Protein 1GCQ (pdb70)

Structure (mmCIF, N/CA/C/O backbone):
data_1GCQ
#
_entry.id   1GCQ
#
_cell.length_a   48.050
_cell.length_b   126.820
_cell.length_c   83.370
_cell.angle_alpha   90.00
_cell.angle_beta   90.00
_cell.angle_gamma   90.00
#
_symmetry.space_group_name_H-M   'C 2 2 21'
#
loop_
_entity.id
_entity.type
_entity.pdbx_description
1 polymer 'GROWTH FACTOR RECEPTOR-BOUND PROTEIN 2'
2 polymer 'VAV PROTO-ONCOGENE'
3 non-polymer (4R)-2-METHYLPENTANE-2,4-DIOL
4 water water
#
loop_
_atom_site.group_PDB
_atom_site.id
_atom_site.type_symbol
_atom_site.label_atom_id
_atom_site.label_alt_id
_atom_site.label_comp_id
_atom_site.label_asym_id
_atom_site.label_entity_id
_atom_site.label_seq_id
_atom_site.pdbx_PDB_ins_code
_atom_site.Cartn_x
_atom_site.Cartn_y
_atom_site.Cartn_z
_atom_site.occupancy
_atom_site.B_iso_or_equiv
_atom_site.auth_seq_id
_atom_site.auth_comp_id
_atom_site.auth_asym_id
_atom_site.auth_atom_id
_atom_site.pdbx_PDB_model_num
ATOM 1 N N . SER A 1 2 ? 15.869 52.724 61.693 1.00 51.00 158 SER A N 1
ATOM 2 C CA . SER A 1 2 ? 14.401 52.731 61.439 1.00 50.84 158 SER A CA 1
ATOM 3 C C . SER A 1 2 ? 14.076 53.071 59.976 1.00 48.69 158 SER A C 1
ATOM 4 O O . SER A 1 2 ? 13.227 53.931 59.695 1.00 50.11 158 SER A O 1
ATOM 7 N N . THR A 1 3 ? 14.771 52.400 59.057 1.00 43.08 159 THR A N 1
ATOM 8 C CA . THR A 1 3 ? 14.577 52.603 57.627 1.00 36.36 159 THR A CA 1
ATOM 9 C C . THR A 1 3 ? 13.650 51.525 57.082 1.00 29.66 159 THR A C 1
ATOM 10 O O . THR A 1 3 ? 13.646 50.394 57.564 1.00 26.02 159 THR A O 1
ATOM 14 N N . TYR A 1 4 ? 12.857 51.902 56.090 1.00 24.61 160 TYR A N 1
ATOM 15 C CA . TYR A 1 4 ? 11.919 51.000 55.452 1.00 21.29 160 TYR A CA 1
ATOM 16 C C . TYR A 1 4 ? 12.199 50.915 53.967 1.00 16.77 160 TYR A C 1
ATOM 17 O O . TYR A 1 4 ? 12.696 51.866 53.366 1.00 14.81 160 TYR A O 1
ATOM 26 N N . VAL A 1 5 ? 11.959 49.740 53.410 1.00 14.52 161 VAL A N 1
ATOM 27 C CA . VAL A 1 5 ? 12.098 49.528 51.976 1.00 12.86 161 VAL A CA 1
ATOM 28 C C . VAL A 1 5 ? 10.801 48.848 51.548 1.00 12.39 161 VAL A C 1
ATOM 29 O O . VAL A 1 5 ? 10.059 48.336 52.394 1.00 11.16 161 VAL A O 1
ATOM 33 N N . GLN A 1 6 ? 10.485 48.913 50.258 1.00 10.25 162 GLN A N 1
ATOM 34 C CA . GLN A 1 6 ? 9.286 48.277 49.744 1.00 10.13 162 GLN A CA 1
ATOM 35 C C . GLN A 1 6 ? 9.672 47.259 48.690 1.00 10.53 162 GLN A C 1
ATOM 36 O O . GLN A 1 6 ? 10.533 47.538 47.845 1.00 11.86 162 GLN A O 1
ATOM 42 N N . ALA A 1 7 ? 9.056 46.083 48.753 1.00 9.27 163 ALA A N 1
ATOM 43 C CA . ALA A 1 7 ? 9.340 44.997 47.812 1.00 9.42 163 ALA A CA 1
ATOM 44 C C . ALA A 1 7 ? 8.840 45.285 46.399 1.00 10.89 163 ALA A C 1
ATOM 45 O O . ALA A 1 7 ? 7.682 45.677 46.190 1.00 10.05 163 ALA A O 1
ATOM 47 N N . LEU A 1 8 ? 9.755 45.147 45.445 1.00 11.23 164 LEU A N 1
ATOM 48 C CA . LEU A 1 8 ? 9.456 45.330 44.035 1.00 10.81 164 LEU A CA 1
ATOM 49 C C . LEU A 1 8 ? 8.896 44.026 43.453 1.00 10.19 164 LEU A C 1
ATOM 50 O O . LEU A 1 8 ? 8.130 44.048 42.485 1.00 10.47 164 LEU A O 1
ATOM 55 N N . PHE A 1 9 ? 9.295 42.887 44.021 1.00 8.93 165 PHE A N 1
ATOM 56 C CA . PHE A 1 9 ? 8.886 41.576 43.524 1.00 9.40 165 PHE A CA 1
ATOM 57 C C . PHE A 1 9 ? 8.617 40.635 44.680 1.00 9.98 165 PHE A C 1
ATOM 58 O O . PHE A 1 9 ? 9.028 40.903 45.805 1.00 11.90 165 PHE A O 1
ATOM 66 N N . ASP A 1 10 ? 7.972 39.512 44.389 1.00 10.02 166 ASP A N 1
ATOM 67 C CA . ASP A 1 10 ? 7.712 38.495 45.397 1.00 10.52 166 ASP A CA 1
ATOM 68 C C . ASP A 1 10 ? 9.048 37.799 45.636 1.00 12.00 166 ASP A C 1
ATOM 69 O O . ASP A 1 10 ? 9.921 37.796 44.765 1.00 10.56 166 ASP A O 1
ATOM 74 N N . PHE A 1 11 ? 9.190 37.177 46.795 1.00 11.09 167 PHE A N 1
ATOM 75 C CA . PHE A 1 11 ? 10.392 36.421 47.119 1.00 11.23 167 PHE A CA 1
ATOM 76 C C . PHE A 1 11 ? 10.002 35.319 48.085 1.00 11.50 167 PHE A C 1
ATOM 77 O O . PHE A 1 11 ? 9.344 35.574 49.088 1.00 12.44 167 PHE A O 1
ATOM 85 N N . ASP A 1 12 ? 10.328 34.085 47.735 1.00 12.98 168 ASP A N 1
ATOM 86 C CA . ASP A 1 12 ? 10.061 32.940 48.598 1.00 15.64 168 ASP A CA 1
ATOM 87 C C . ASP A 1 12 ? 11.418 32.494 49.143 1.00 17.45 168 ASP A C 1
ATOM 88 O O . ASP A 1 12 ? 12.367 32.278 48.383 1.00 16.12 168 ASP A O 1
ATOM 93 N N . PRO A 1 13 ? 11.543 32.390 50.472 1.00 19.63 169 PRO A N 1
ATOM 94 C CA . PRO A 1 13 ? 12.818 31.968 51.061 1.00 19.47 169 PRO A CA 1
ATOM 95 C C . PRO A 1 13 ? 13.220 30.601 50.511 1.00 21.96 169 PRO A C 1
ATOM 96 O O . PRO A 1 13 ? 12.391 29.696 50.401 1.00 21.92 169 PRO A O 1
ATOM 100 N N . GLN A 1 14 ? 14.475 30.484 50.099 1.00 24.63 170 GLN A N 1
ATOM 101 C CA . GLN A 1 14 ? 15.008 29.238 49.557 1.00 27.57 170 GLN A CA 1
ATOM 102 C C . GLN A 1 14 ? 15.820 28.473 50.600 1.00 27.55 170 GLN A C 1
ATOM 103 O O . GLN A 1 14 ? 15.924 27.247 50.522 1.00 30.61 170 GLN A O 1
ATOM 109 N N . GLU A 1 15 ? 16.444 29.208 51.524 1.00 26.74 171 GLU A N 1
ATOM 110 C CA . GLU A 1 15 ? 17.272 28.639 52.596 1.00 25.48 171 GLU A CA 1
ATOM 111 C C . GLU A 1 15 ? 16.807 29.178 53.939 1.00 25.60 171 GLU A C 1
ATOM 112 O O . GLU A 1 15 ? 16.311 30.299 54.012 1.00 25.63 171 GLU A O 1
ATOM 118 N N . ASP A 1 16 ? 16.999 28.411 55.008 1.00 26.55 172 ASP A N 1
ATOM 119 C CA . ASP A 1 16 ? 16.568 28.852 56.335 1.00 27.80 172 ASP A CA 1
ATOM 120 C C . ASP A 1 16 ? 17.280 30.139 56.742 1.00 24.59 172 ASP A C 1
ATOM 121 O O . ASP A 1 16 ? 18.463 30.330 56.448 1.00 26.23 172 ASP A O 1
ATOM 126 N N . GLY A 1 17 ? 16.551 31.035 57.394 1.00 20.79 173 GLY A N 1
ATOM 127 C CA . GLY A 1 17 ? 17.136 32.299 57.799 1.00 16.52 173 GLY A CA 1
ATOM 128 C C . GLY A 1 17 ? 16.769 33.397 56.812 1.00 14.77 173 GLY A C 1
ATOM 129 O O . GLY A 1 17 ? 16.986 34.576 57.064 1.00 14.26 173 GLY A O 1
ATOM 130 N N . GLU A 1 18 ? 16.259 33.013 55.650 1.00 13.84 174 GLU A N 1
ATOM 131 C CA . GLU A 1 18 ? 15.855 34.008 54.662 1.00 13.59 174 GLU A CA 1
ATOM 132 C C . GLU A 1 18 ? 14.439 34.492 54.989 1.00 12.24 174 GLU A C 1
ATOM 133 O O . GLU A 1 18 ? 13.642 33.762 55.580 1.00 13.67 174 GLU A O 1
ATOM 139 N N . LEU A 1 19 ? 14.153 35.736 54.633 1.00 12.08 175 LEU A N 1
ATOM 140 C CA . LEU A 1 19 ? 12.860 36.357 54.869 1.00 11.65 175 LEU A CA 1
ATOM 141 C C . LEU A 1 19 ? 12.111 36.533 53.546 1.00 11.76 175 LEU A C 1
ATOM 142 O O . LEU A 1 19 ? 12.619 37.182 52.631 1.00 11.63 175 LEU A O 1
ATOM 147 N N . GLY A 1 20 ? 10.893 36.005 53.483 1.00 11.45 176 GLY A N 1
ATOM 148 C CA . GLY A 1 20 ? 10.091 36.132 52.280 1.00 11.47 176 GLY A CA 1
ATOM 149 C C . GLY A 1 20 ? 9.195 37.353 52.318 1.00 10.46 176 GLY A C 1
ATOM 150 O O . GLY A 1 20 ? 9.049 38.008 53.355 1.00 10.62 176 GLY A O 1
ATOM 151 N N . PHE A 1 21 ? 8.592 37.670 51.178 1.00 9.31 177 PHE A N 1
ATOM 152 C CA . PHE A 1 21 ? 7.695 38.807 51.076 1.00 8.03 177 PHE A CA 1
ATOM 153 C C . PHE A 1 21 ? 7.008 38.811 49.716 1.00 9.74 177 PHE A C 1
ATOM 154 O O . PHE A 1 21 ? 7.364 38.027 48.834 1.00 10.04 177 PHE A O 1
ATOM 162 N N . ARG A 1 22 ? 5.958 39.616 49.612 1.00 9.98 178 ARG A N 1
ATOM 163 C CA . ARG A 1 22 ? 5.193 39.787 48.379 1.00 9.99 178 ARG A CA 1
ATOM 164 C C . ARG A 1 22 ? 5.508 41.165 47.844 1.00 10.13 178 ARG A C 1
ATOM 165 O O . ARG A 1 22 ? 5.841 42.080 48.606 1.00 9.63 178 ARG A O 1
ATOM 173 N N . ARG A 1 23 ? 5.396 41.328 46.528 1.00 10.95 179 ARG A N 1
ATOM 174 C CA . ARG A 1 23 ? 5.610 42.619 45.898 1.00 10.30 179 ARG A CA 1
ATOM 175 C C . ARG A 1 23 ? 4.684 43.606 46.621 1.00 11.04 179 ARG A C 1
ATOM 176 O O . ARG A 1 23 ? 3.521 43.279 46.904 1.00 11.93 179 ARG A O 1
ATOM 184 N N . GLY A 1 24 ? 5.206 44.776 46.978 1.00 9.01 180 GLY A N 1
ATOM 185 C CA . GLY A 1 24 ? 4.406 45.774 47.675 1.00 10.59 180 GLY A CA 1
ATOM 186 C C . GLY A 1 24 ? 4.603 45.812 49.190 1.00 8.84 180 GLY A C 1
ATOM 187 O O . GLY A 1 24 ? 4.329 46.833 49.816 1.00 10.47 180 GLY A O 1
ATOM 188 N N . ASP A 1 25 ? 5.051 44.706 49.781 1.00 9.46 181 ASP A N 1
ATOM 189 C CA . ASP A 1 25 ? 5.286 44.654 51.235 1.00 9.99 181 ASP A CA 1
ATOM 190 C C . ASP A 1 25 ? 6.332 45.664 51.693 1.00 10.53 181 ASP A C 1
ATOM 191 O O . ASP A 1 25 ? 7.317 45.930 51.000 1.00 10.04 181 ASP A O 1
ATOM 196 N N . PHE A 1 26 ? 6.102 46.236 52.864 1.00 9.40 182 PHE A N 1
ATOM 197 C CA . PHE A 1 26 ? 7.056 47.150 53.463 1.00 11.28 182 PHE A CA 1
ATOM 198 C C . PHE A 1 26 ? 7.912 46.288 54.405 1.00 10.60 182 PHE A C 1
ATOM 199 O O . PHE A 1 26 ? 7.400 45.407 55.108 1.00 9.94 182 PHE A O 1
ATOM 207 N N . ILE A 1 27 ? 9.219 46.509 54.359 1.00 12.19 183 ILE A N 1
ATOM 208 C CA . ILE A 1 27 ? 10.176 45.766 55.168 1.00 11.53 183 ILE A CA 1
ATOM 209 C C . ILE A 1 27 ? 10.984 46.754 55.999 1.00 11.08 183 ILE A C 1
ATOM 210 O O . ILE A 1 27 ? 11.381 47.815 55.505 1.00 11.00 183 ILE A O 1
ATOM 215 N N . HIS A 1 28 ? 11.149 46.441 57.284 1.00 11.19 184 HIS A N 1
ATOM 216 C CA . HIS A 1 28 ? 11.950 47.273 58.162 1.00 12.58 184 HIS A CA 1
ATOM 217 C C . HIS A 1 28 ? 13.390 46.774 58.016 1.00 10.70 184 HIS A C 1
ATOM 218 O O . HIS A 1 28 ? 13.651 45.583 58.168 1.00 12.58 184 HIS A O 1
ATOM 225 N N . VAL A 1 29 ? 14.310 47.665 57.676 1.00 11.41 185 VAL A N 1
ATOM 226 C CA . VAL A 1 29 ? 15.713 47.271 57.539 1.00 12.13 185 VAL A CA 1
ATOM 227 C C . VAL A 1 29 ? 16.360 47.229 58.922 1.00 12.12 185 VAL A C 1
ATOM 228 O O . VAL A 1 29 ? 16.329 48.216 59.665 1.00 13.97 185 VAL A O 1
ATOM 232 N N . MET A 1 30 ? 16.974 46.098 59.233 1.00 12.34 186 MET A N 1
ATOM 233 C CA . MET A 1 30 ? 17.627 45.897 60.515 1.00 11.51 186 MET A CA 1
ATOM 234 C C . MET A 1 30 ? 19.145 45.908 60.398 1.00 14.41 186 MET A C 1
ATOM 235 O O . MET A 1 30 ? 19.827 46.435 61.271 1.00 15.23 186 MET A O 1
ATOM 240 N N . ASP A 1 31 ? 19.681 45.332 59.329 1.00 14.78 187 ASP A N 1
ATOM 241 C CA . ASP A 1 31 ? 21.137 45.267 59.155 1.00 17.38 187 ASP A CA 1
ATOM 242 C C . ASP A 1 31 ? 21.458 45.277 57.667 1.00 17.19 187 ASP A C 1
ATOM 243 O O . ASP A 1 31 ? 21.111 44.343 56.946 1.00 18.30 187 ASP A O 1
ATOM 248 N N . ASN A 1 32 ? 22.134 46.323 57.223 1.00 16.67 188 ASN A N 1
ATOM 249 C CA . ASN A 1 32 ? 22.488 46.454 55.816 1.00 20.94 188 ASN A CA 1
ATOM 250 C C . ASN A 1 32 ? 23.996 46.326 55.575 1.00 21.49 188 ASN A C 1
ATOM 251 O O . ASN A 1 32 ? 24.538 46.894 54.618 1.00 23.85 188 ASN A O 1
ATOM 256 N N . SER A 1 33 ? 24.654 45.514 56.394 1.00 20.83 189 SER A N 1
ATOM 257 C CA . SER A 1 33 ? 26.099 45.341 56.289 1.00 22.66 189 SER A CA 1
ATOM 258 C C . SER A 1 33 ? 26.601 44.577 55.047 1.00 21.83 189 SER A C 1
ATOM 259 O O . SER A 1 33 ? 27.600 44.994 54.447 1.00 22.47 189 SER A O 1
ATOM 262 N N . ASP A 1 34 ? 25.939 43.471 54.677 1.00 19.81 190 ASP A N 1
ATOM 263 C CA . ASP A 1 34 ? 26.329 42.677 53.500 1.00 16.41 190 ASP A CA 1
ATOM 264 C C . ASP A 1 34 ? 25.875 43.440 52.256 1.00 15.76 190 ASP A C 1
ATOM 265 O O . ASP A 1 34 ? 24.840 44.110 52.271 1.00 15.21 190 ASP A O 1
ATOM 270 N N . PRO A 1 35 ? 26.658 43.371 51.162 1.00 12.74 191 PRO A N 1
ATOM 271 C CA . PRO A 1 35 ? 26.296 44.080 49.933 1.00 11.93 191 PRO A CA 1
ATOM 272 C C . PRO A 1 35 ? 24.987 43.625 49.271 1.00 10.83 191 PRO A C 1
ATOM 273 O O . PRO A 1 35 ? 24.290 44.427 48.663 1.00 12.67 191 PRO A O 1
ATOM 277 N N . ASN A 1 36 ? 24.675 42.339 49.372 1.00 11.36 192 ASN A N 1
ATOM 278 C CA . ASN A 1 36 ? 23.505 41.780 48.682 1.00 14.09 192 ASN A CA 1
ATOM 279 C C . ASN A 1 36 ? 22.324 41.281 49.500 1.00 13.74 192 ASN A C 1
ATOM 280 O O . ASN A 1 36 ? 21.200 41.220 48.982 1.00 13.94 192 ASN A O 1
ATOM 285 N N . TRP A 1 37 ? 22.580 40.864 50.737 1.00 11.18 193 TRP A N 1
ATOM 286 C CA . TRP A 1 37 ? 21.532 40.345 51.606 1.00 11.03 193 TRP A CA 1
ATOM 287 C C . TRP A 1 37 ? 21.485 41.187 52.868 1.00 12.29 193 TRP A C 1
ATOM 288 O O . TRP A 1 37 ? 22.510 41.394 53.517 1.00 12.95 193 TRP A O 1
ATOM 299 N N . TRP A 1 38 ? 20.317 41.737 53.170 1.00 9.56 194 TRP A N 1
ATOM 300 C CA . TRP A 1 38 ? 20.175 42.572 54.350 1.00 9.15 194 TRP A CA 1
ATOM 301 C C . TRP A 1 38 ? 19.252 41.888 55.333 1.00 10.79 194 TRP A C 1
ATOM 302 O O . TRP A 1 38 ? 18.465 41.024 54.951 1.00 9.53 194 TRP A O 1
ATOM 313 N N . LYS A 1 39 ? 19.408 42.185 56.618 1.00 11.00 195 LYS A N 1
ATOM 314 C CA . LYS A 1 39 ? 18.500 41.588 57.583 1.00 9.69 195 LYS A CA 1
ATOM 315 C C . LYS A 1 39 ? 17.356 42.571 57.695 1.00 7.42 195 LYS A C 1
ATOM 316 O O . LYS A 1 39 ? 17.576 43.788 57.772 1.00 8.88 195 LYS A O 1
ATOM 322 N N . GLY A 1 40 ? 16.135 42.058 57.666 1.00 8.98 196 GLY A N 1
ATOM 323 C CA . GLY A 1 40 ? 14.982 42.928 57.773 1.00 8.97 196 GLY A CA 1
ATOM 324 C C . GLY A 1 40 ? 13.860 42.235 58.510 1.00 8.57 196 GLY A C 1
ATOM 325 O O . GLY A 1 40 ? 13.976 41.065 58.888 1.00 8.58 196 GLY A O 1
ATOM 326 N N . ALA A 1 41 ? 12.765 42.951 58.691 1.00 8.59 197 ALA A N 1
ATOM 327 C CA . ALA A 1 41 ? 11.615 42.392 59.377 1.00 9.75 197 ALA A CA 1
ATOM 328 C C . ALA A 1 41 ? 10.367 42.665 58.550 1.00 9.38 197 ALA A C 1
ATOM 329 O O . ALA A 1 41 ? 10.202 43.754 57.997 1.00 10.25 197 ALA A O 1
ATOM 331 N N . CYS A 1 42 ? 9.501 41.671 58.470 1.00 9.86 198 CYS A N 1
ATOM 332 C CA . CYS A 1 42 ? 8.254 41.811 57.741 1.00 10.25 198 CYS A CA 1
ATOM 333 C C . CYS A 1 42 ? 7.357 40.708 58.249 1.00 7.93 198 CYS A C 1
ATOM 334 O O . CYS A 1 42 ? 7.834 39.629 58.594 1.00 9.37 198 CYS A O 1
ATOM 337 N N . HIS A 1 43 ? 6.055 40.985 58.307 1.00 10.00 199 HIS A N 1
ATOM 338 C CA . HIS A 1 43 ? 5.066 40.019 58.759 1.00 9.12 199 HIS A CA 1
ATOM 339 C C . HIS A 1 43 ? 5.505 39.192 59.980 1.00 8.31 199 HIS A C 1
ATOM 340 O O . HIS A 1 43 ? 5.565 37.960 59.936 1.00 9.32 199 HIS A O 1
ATOM 347 N N . GLY A 1 44 ? 5.891 39.908 61.036 1.00 10.79 200 GLY A N 1
ATOM 348 C CA . GLY A 1 44 ? 6.284 39.288 62.294 1.00 10.20 200 GLY A CA 1
ATOM 349 C C . GLY A 1 44 ? 7.480 38.369 62.328 1.00 11.59 200 GLY A C 1
ATOM 350 O O . GLY A 1 44 ? 7.611 37.584 63.269 1.00 10.04 200 GLY A O 1
ATOM 351 N N . GLN A 1 45 ? 8.380 38.494 61.355 1.00 10.00 201 GLN A N 1
ATOM 352 C CA . GLN A 1 45 ? 9.554 37.641 61.294 1.00 10.33 201 GLN A CA 1
ATOM 353 C C . GLN A 1 45 ? 10.739 38.428 60.795 1.00 10.27 201 GLN A C 1
ATOM 354 O O . GLN A 1 45 ? 10.559 39.434 60.111 1.00 10.25 201 GLN A O 1
ATOM 360 N N . THR A 1 46 ? 11.941 37.998 61.183 1.00 10.51 202 THR A N 1
ATOM 361 C CA . THR A 1 46 ? 13.179 38.631 60.723 1.00 9.42 202 THR A CA 1
ATOM 362 C C . THR A 1 46 ? 13.978 37.600 59.919 1.00 7.91 202 THR A C 1
ATOM 363 O O . THR A 1 46 ? 13.841 36.386 60.113 1.00 9.55 202 THR A O 1
ATOM 367 N N . GLY A 1 47 ? 14.831 38.082 59.023 1.00 9.48 203 GLY A N 1
ATOM 368 C CA . GLY A 1 47 ? 15.618 37.170 58.223 1.00 7.63 203 GLY A CA 1
ATOM 369 C C . GLY A 1 47 ? 16.332 37.934 57.138 1.00 8.06 203 GLY A C 1
ATOM 370 O O . GLY A 1 47 ? 16.169 39.147 57.014 1.00 9.50 203 GLY A O 1
ATOM 371 N N . MET A 1 48 ? 17.118 37.221 56.350 1.00 9.99 204 MET A N 1
ATOM 372 C CA . MET A 1 48 ? 17.889 37.843 55.292 1.00 9.59 204 MET A CA 1
ATOM 373 C C . MET A 1 48 ? 17.074 37.949 54.009 1.00 7.73 204 MET A C 1
ATOM 374 O O . MET A 1 48 ? 16.463 36.976 53.583 1.00 9.62 204 MET A O 1
ATOM 379 N N . PHE A 1 49 ? 17.056 39.140 53.426 1.00 10.34 205 PHE A N 1
ATOM 380 C CA . PHE A 1 49 ? 16.330 39.378 52.184 1.00 11.35 205 PHE A CA 1
ATOM 381 C C . PHE A 1 49 ? 17.259 39.970 51.105 1.00 11.96 205 PHE A C 1
ATOM 382 O O . PHE A 1 49 ? 18.247 40.657 51.405 1.00 11.71 205 PHE A O 1
ATOM 390 N N . PRO A 1 50 ? 16.954 39.697 49.828 1.00 10.50 206 PRO A N 1
ATOM 391 C CA . PRO A 1 50 ? 17.786 40.224 48.730 1.00 9.57 206 PRO A CA 1
ATOM 392 C C . PRO A 1 50 ? 17.582 41.723 48.528 1.00 7.32 206 PRO A C 1
ATOM 393 O O . PRO A 1 50 ? 16.465 42.178 48.256 1.00 7.51 206 PRO A O 1
ATOM 397 N N . ARG A 1 51 ? 18.646 42.510 48.699 1.00 6.94 207 ARG A N 1
ATOM 398 C CA . ARG A 1 51 ? 18.551 43.956 48.527 1.00 7.73 207 ARG A CA 1
ATOM 399 C C . ARG A 1 51 ? 18.081 44.360 47.107 1.00 8.28 207 ARG A C 1
ATOM 400 O O . ARG A 1 51 ? 17.389 45.368 46.932 1.00 9.22 207 ARG A O 1
ATOM 408 N N . ASN A 1 52 ? 18.425 43.565 46.100 1.00 9.75 208 ASN A N 1
ATOM 409 C CA . ASN A 1 52 ? 18.014 43.907 44.739 1.00 10.50 208 ASN A CA 1
ATOM 410 C C . ASN A 1 52 ? 16.519 43.681 44.448 1.00 10.55 208 ASN A C 1
ATOM 411 O O . ASN A 1 52 ? 16.059 43.868 43.329 1.00 10.37 208 ASN A O 1
ATOM 416 N N . TYR A 1 53 ? 15.769 43.271 45.467 1.00 10.44 209 TYR A N 1
ATOM 417 C CA . TYR A 1 53 ? 14.330 43.052 45.330 1.00 8.38 209 TYR A CA 1
ATOM 418 C C . TYR A 1 53 ? 13.520 44.185 45.950 1.00 10.11 209 TYR A C 1
ATOM 419 O O . TYR A 1 53 ? 12.285 44.158 45.915 1.00 11.31 209 TYR A O 1
ATOM 428 N N . VAL A 1 54 ? 14.199 45.204 46.469 1.00 9.80 210 VAL A N 1
ATOM 429 C CA . VAL A 1 54 ? 13.509 46.294 47.149 1.00 10.07 210 VAL A CA 1
ATOM 430 C C . VAL A 1 54 ? 13.947 47.686 46.730 1.00 11.39 210 VAL A C 1
ATOM 431 O O . VAL A 1 54 ? 14.927 47.861 46.008 1.00 11.96 210 VAL A O 1
ATOM 435 N N . THR A 1 55 ? 13.173 48.680 47.144 1.00 12.38 211 THR A N 1
ATOM 436 C CA . THR A 1 55 ? 13.495 50.063 46.875 1.00 15.28 211 THR A CA 1
ATOM 437 C C . THR A 1 55 ? 13.230 50.861 48.155 1.00 16.51 211 THR A C 1
ATOM 438 O O . THR A 1 55 ? 12.293 50.554 48.892 1.00 14.53 211 THR A O 1
ATOM 442 N N . PRO A 1 56 ? 14.111 51.821 48.487 1.00 19.41 212 PRO A N 1
ATOM 443 C CA . PRO A 1 56 ? 13.945 52.645 49.692 1.00 20.51 212 PRO A CA 1
ATOM 444 C C . PRO A 1 56 ? 12.646 53.444 49.677 1.00 23.80 212 PRO A C 1
ATOM 445 O O . PRO A 1 56 ? 12.198 53.924 48.632 1.00 23.60 212 PRO A O 1
ATOM 449 N N . VAL A 1 57 ? 12.033 53.545 50.847 1.00 26.95 213 VAL A N 1
ATOM 450 C CA . VAL A 1 57 ? 10.801 54.290 51.029 1.00 30.89 213 VAL A CA 1
ATOM 451 C C . VAL A 1 57 ? 11.213 55.536 51.816 1.00 34.15 213 VAL A C 1
ATOM 452 O O . VAL A 1 57 ? 11.118 56.651 51.259 1.00 39.34 213 VAL A O 1
ATOM 456 N N . THR B 1 3 ? 19.072 4.457 42.625 1.00 36.42 159 THR B N 1
ATOM 457 C CA . THR B 1 3 ? 18.993 5.712 41.815 1.00 36.11 159 THR B CA 1
ATOM 458 C C . THR B 1 3 ? 17.630 6.359 42.014 1.00 32.52 159 THR B C 1
ATOM 459 O O . THR B 1 3 ? 16.589 5.735 41.770 1.00 31.46 159 THR B O 1
ATOM 463 N N . TYR B 1 4 ? 17.648 7.595 42.480 1.00 28.10 160 TYR B N 1
ATOM 464 C CA . TYR B 1 4 ? 16.428 8.331 42.708 1.00 25.55 160 TYR B CA 1
ATOM 465 C C . TYR B 1 4 ? 16.474 9.636 41.937 1.00 21.98 160 TYR B C 1
ATOM 466 O O . TYR B 1 4 ? 17.538 10.230 41.760 1.00 19.68 160 TYR B O 1
ATOM 475 N N . VAL B 1 5 ? 15.322 10.045 41.433 1.00 17.97 161 VAL B N 1
ATOM 476 C CA . VAL B 1 5 ? 15.206 11.297 40.727 1.00 15.45 161 VAL B CA 1
ATOM 477 C C . VAL B 1 5 ? 14.105 12.048 41.452 1.00 13.86 161 VAL B C 1
ATOM 478 O O . VAL B 1 5 ? 13.311 11.439 42.176 1.00 14.77 161 VAL B O 1
ATOM 482 N N . GLN B 1 6 ? 14.131 13.365 41.363 1.00 12.31 162 GLN B N 1
ATOM 483 C CA . GLN B 1 6 ? 13.114 14.167 41.998 1.00 12.53 162 GLN B CA 1
ATOM 484 C C . GLN B 1 6 ? 12.245 14.803 40.918 1.00 12.29 162 GLN B C 1
ATOM 485 O O . GLN B 1 6 ? 12.756 15.345 39.935 1.00 12.18 162 GLN B O 1
ATOM 491 N N . ALA B 1 7 ? 10.935 14.703 41.080 1.00 11.24 163 ALA B N 1
ATOM 492 C CA . ALA B 1 7 ? 10.010 15.313 40.130 1.00 11.39 163 ALA B CA 1
ATOM 493 C C . ALA B 1 7 ? 10.069 16.835 40.240 1.00 11.20 163 ALA B C 1
ATOM 494 O O . ALA B 1 7 ? 9.974 17.399 41.344 1.00 11.95 163 ALA B O 1
ATOM 496 N N . LEU B 1 8 ? 10.302 17.504 39.112 1.00 8.97 164 LEU B N 1
ATOM 497 C CA . LEU B 1 8 ? 10.350 18.962 39.071 1.00 9.02 164 LEU B CA 1
ATOM 498 C C . LEU B 1 8 ? 8.967 19.535 38.752 1.00 7.94 164 LEU B C 1
ATOM 499 O O . LEU B 1 8 ? 8.728 20.731 38.899 1.00 9.73 164 LEU B O 1
ATOM 504 N N . PHE B 1 9 ? 8.064 18.661 38.315 1.00 9.74 165 PHE B N 1
ATOM 505 C CA . PHE B 1 9 ? 6.700 19.039 37.955 1.00 10.71 165 PHE B CA 1
ATOM 506 C C . PHE B 1 9 ? 5.750 17.901 38.281 1.00 10.85 165 PHE B C 1
ATOM 507 O O . PHE B 1 9 ? 6.177 16.752 38.424 1.00 11.79 165 PHE B O 1
ATOM 515 N N . ASP B 1 10 ? 4.461 18.226 38.412 1.00 11.22 166 ASP B N 1
ATOM 516 C CA . ASP B 1 10 ? 3.413 17.227 38.639 1.00 12.56 166 ASP B CA 1
ATOM 517 C C . ASP B 1 10 ? 3.269 16.483 37.333 1.00 12.89 166 ASP B C 1
ATOM 518 O O . ASP B 1 10 ? 3.518 17.050 36.277 1.00 14.62 166 ASP B O 1
ATOM 523 N N . PHE B 1 11 ? 2.859 15.227 37.390 1.00 13.61 167 PHE B N 1
ATOM 524 C CA . PHE B 1 11 ? 2.609 14.450 36.185 1.00 13.98 167 PHE B CA 1
ATOM 525 C C . PHE B 1 11 ? 1.374 13.636 36.538 1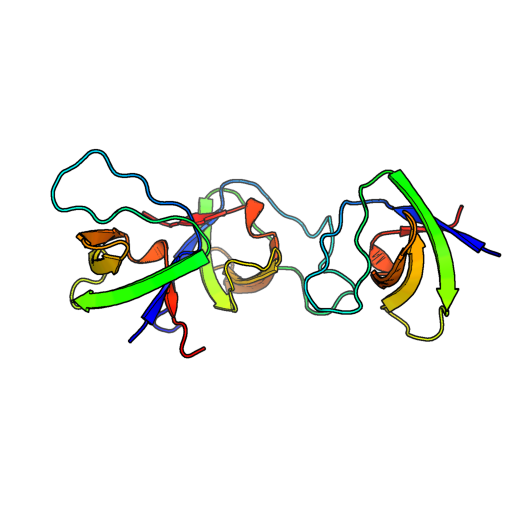.00 16.87 167 PHE B C 1
ATOM 526 O O . PHE B 1 11 ? 1.414 12.781 37.413 1.00 15.27 167 PHE B O 1
ATOM 534 N N . ASP B 1 12 ? 0.258 13.963 35.898 1.00 19.33 168 ASP B N 1
ATOM 535 C CA . ASP B 1 12 ? -1.008 13.297 36.168 1.00 23.08 168 ASP B CA 1
ATOM 536 C C . ASP B 1 12 ? -1.553 12.696 34.883 1.00 24.65 168 ASP B C 1
ATOM 537 O O . ASP B 1 12 ? -2.463 13.249 34.277 1.00 24.89 168 ASP B O 1
ATOM 542 N N . PRO B 1 13 ? -1.037 11.522 34.482 1.00 26.57 169 PRO B N 1
ATOM 543 C CA . PRO B 1 13 ? -1.467 10.836 33.260 1.00 29.94 169 PRO B CA 1
ATOM 544 C C . PRO B 1 13 ? -2.910 10.331 33.301 1.00 32.61 169 PRO B C 1
ATOM 545 O O . PRO B 1 13 ? -3.526 10.208 34.371 1.00 33.25 169 PRO B O 1
ATOM 549 N N . GLN B 1 14 ? -3.422 10.006 32.119 1.00 36.00 170 GLN B N 1
ATOM 550 C CA . GLN B 1 14 ? -4.756 9.424 31.968 1.00 40.33 170 GLN B CA 1
ATOM 551 C C . GLN B 1 14 ? -4.464 7.966 31.640 1.00 41.86 170 GLN B C 1
ATOM 552 O O . GLN B 1 14 ? -5.084 7.044 32.187 1.00 42.32 170 GLN B O 1
ATOM 558 N N . GLU B 1 15 ? -3.491 7.784 30.746 1.00 43.10 171 GLU B N 1
ATOM 559 C CA . GLU B 1 15 ? -3.080 6.465 30.280 1.00 43.74 171 GLU B CA 1
ATOM 560 C C . GLU B 1 15 ? -2.512 5.491 31.265 1.00 43.17 171 GLU B C 1
ATOM 561 O O . GLU B 1 15 ? -1.719 5.829 32.152 1.00 43.31 171 GLU B O 1
ATOM 567 N N . ASP B 1 16 ? -2.954 4.255 31.100 1.00 42.94 172 ASP B N 1
ATOM 568 C CA . ASP B 1 16 ? -2.510 3.155 31.934 1.00 42.40 172 ASP B CA 1
ATOM 569 C C . ASP B 1 16 ? -1.069 2.864 31.524 1.00 39.18 172 ASP B C 1
ATOM 570 O O . ASP B 1 16 ? -0.696 3.045 30.350 1.00 39.28 172 ASP B O 1
ATOM 575 N N . GLY B 1 17 ? -0.263 2.424 32.487 1.00 35.13 173 GLY B N 1
ATOM 576 C CA . GLY B 1 17 ? 1.133 2.125 32.224 1.00 29.52 173 GLY B CA 1
ATOM 577 C C . GLY B 1 17 ? 2.012 3.328 32.501 1.00 25.30 173 GLY B C 1
ATOM 578 O O . GLY B 1 17 ? 3.235 3.218 32.490 1.00 23.69 173 GLY B O 1
ATOM 579 N N . GLU B 1 18 ? 1.389 4.469 32.771 1.00 22.75 174 GLU B N 1
ATOM 580 C CA . GLU B 1 18 ? 2.125 5.681 33.054 1.00 22.56 174 GLU B CA 1
ATOM 581 C C . GLU B 1 18 ? 2.097 5.970 34.545 1.00 22.12 174 GLU B C 1
ATOM 582 O O . GLU B 1 18 ? 1.066 5.767 35.197 1.00 22.39 174 GLU B O 1
ATOM 588 N N . LEU B 1 19 ? 3.237 6.428 35.070 1.00 19.07 175 LEU B N 1
ATOM 589 C CA . LEU B 1 19 ? 3.423 6.734 36.487 1.00 16.53 175 LEU B CA 1
ATOM 590 C C . LEU B 1 19 ? 3.050 8.163 36.872 1.00 17.18 175 LEU B C 1
ATOM 591 O O . LEU B 1 19 ? 3.619 9.121 36.347 1.00 17.30 175 LEU B O 1
ATOM 596 N N . GLY B 1 20 ? 2.142 8.300 37.834 1.00 14.83 176 GLY B N 1
ATOM 597 C CA . GLY B 1 20 ? 1.742 9.613 38.292 1.00 14.86 176 GLY B CA 1
ATOM 598 C C . GLY B 1 20 ? 2.539 10.067 39.505 1.00 15.55 176 GLY B C 1
ATOM 599 O O . GLY B 1 20 ? 2.946 9.253 40.349 1.00 18.04 176 GLY B O 1
ATOM 600 N N . PHE B 1 21 ? 2.787 11.366 39.591 1.00 14.20 177 PHE B N 1
ATOM 601 C CA . PHE B 1 21 ? 3.522 11.931 40.715 1.00 12.61 177 PHE B CA 1
ATOM 602 C C . PHE B 1 21 ? 3.303 13.433 40.827 1.00 13.34 177 PHE B C 1
ATOM 603 O O . PHE B 1 21 ? 2.704 14.066 39.954 1.00 12.56 177 PHE B O 1
ATOM 611 N N . ARG B 1 22 ? 3.761 13.992 41.939 1.00 14.23 178 ARG B N 1
ATOM 612 C CA . ARG B 1 22 ? 3.645 15.414 42.216 1.00 14.64 178 ARG B CA 1
ATOM 613 C C . ARG B 1 22 ? 5.038 16.025 42.301 1.00 12.31 178 ARG B C 1
ATOM 614 O O . ARG B 1 22 ? 5.999 15.328 42.609 1.00 12.24 178 ARG B O 1
ATOM 622 N N . ARG B 1 23 ? 5.125 17.321 42.012 1.0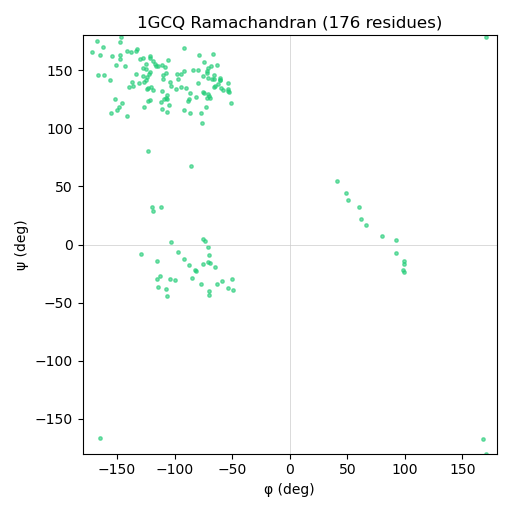0 12.37 179 ARG B N 1
ATOM 623 C CA . ARG B 1 23 ? 6.364 18.081 42.077 1.00 12.75 179 ARG B CA 1
ATOM 624 C C . ARG B 1 23 ? 6.965 17.864 43.462 1.00 14.02 179 ARG B C 1
ATOM 625 O O . ARG B 1 23 ? 6.261 17.984 44.465 1.00 14.90 179 ARG B O 1
ATOM 633 N N . GLY B 1 24 ? 8.248 17.532 43.525 1.00 13.98 180 GLY B N 1
ATOM 634 C CA . GLY B 1 24 ? 8.882 17.288 44.807 1.00 13.17 180 GLY B CA 1
ATOM 635 C C . GLY B 1 24 ? 8.992 15.816 45.167 1.00 13.00 180 GLY B C 1
ATOM 636 O O . GLY B 1 24 ? 9.834 15.455 45.996 1.00 15.22 180 GLY B O 1
ATOM 637 N N . ASP B 1 25 ? 8.168 14.959 44.571 1.00 11.50 181 ASP B N 1
ATOM 638 C CA . ASP B 1 25 ? 8.227 13.524 44.860 1.00 12.06 181 ASP B CA 1
ATOM 639 C C . ASP B 1 25 ? 9.524 12.894 44.399 1.00 14.42 181 ASP B C 1
ATOM 640 O O . ASP B 1 25 ? 10.087 13.277 43.372 1.00 14.73 181 ASP B O 1
ATOM 645 N N . PHE B 1 26 ? 9.985 11.903 45.150 1.00 15.02 182 PHE B N 1
ATOM 646 C CA . PHE B 1 26 ? 11.188 11.180 44.785 1.00 14.59 182 PHE B CA 1
ATOM 647 C C . PHE B 1 26 ? 10.736 9.900 44.103 1.00 16.28 182 PHE B C 1
ATOM 648 O O . PHE B 1 26 ? 9.825 9.209 44.576 1.00 16.62 182 PHE B O 1
ATOM 656 N N . ILE B 1 27 ? 11.366 9.601 42.975 1.00 15.07 183 ILE B N 1
ATOM 657 C CA . ILE B 1 27 ? 11.026 8.441 42.172 1.00 13.61 183 ILE B CA 1
ATOM 658 C C . ILE B 1 27 ? 12.212 7.512 42.069 1.00 14.16 183 ILE B C 1
ATOM 659 O O . ILE B 1 27 ? 13.338 7.948 41.840 1.00 13.94 183 ILE B O 1
ATOM 664 N N . HIS B 1 28 ? 11.956 6.231 42.290 1.00 15.24 184 HIS B N 1
ATOM 665 C CA . HIS B 1 28 ? 12.990 5.219 42.197 1.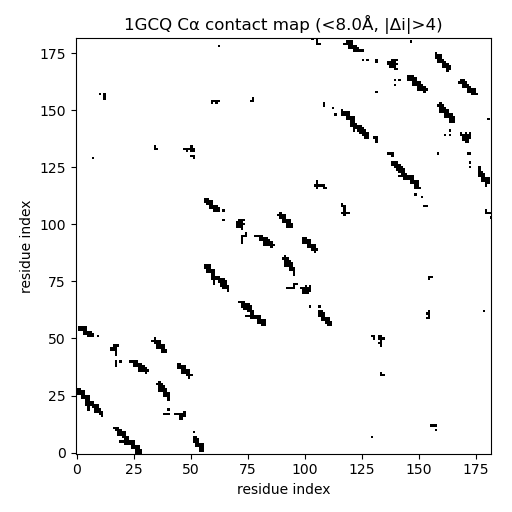00 17.87 184 HIS B CA 1
ATOM 666 C C . HIS B 1 28 ? 13.019 4.824 40.731 1.00 18.10 184 HIS B C 1
ATOM 667 O O . HIS B 1 28 ? 12.047 4.243 40.232 1.00 17.60 184 HIS B O 1
ATOM 674 N N . VAL B 1 29 ? 14.109 5.143 40.036 1.00 19.10 185 VAL B N 1
ATOM 675 C CA . VAL B 1 29 ? 14.224 4.811 38.612 1.00 19.76 185 VAL B CA 1
ATOM 676 C C . VAL B 1 29 ? 14.431 3.310 38.371 1.00 20.48 185 VAL B C 1
ATOM 677 O O . VAL B 1 29 ? 15.336 2.695 38.945 1.00 21.48 185 VAL B O 1
ATOM 681 N N . MET B 1 30 ? 13.578 2.722 37.537 1.00 19.37 186 MET B N 1
ATOM 682 C CA . MET B 1 30 ? 13.650 1.296 37.233 1.00 20.64 186 MET B CA 1
ATOM 683 C C . MET B 1 30 ? 14.253 0.986 35.868 1.00 22.66 186 MET B C 1
ATOM 684 O O . MET B 1 30 ? 14.857 -0.071 35.674 1.00 22.97 186 MET B O 1
ATOM 689 N N . ASP B 1 31 ? 14.085 1.901 34.919 1.00 23.42 187 ASP B N 1
ATOM 690 C CA . ASP B 1 31 ? 14.604 1.706 33.572 1.00 23.38 187 ASP B CA 1
ATOM 691 C C . ASP B 1 31 ? 14.802 3.066 32.943 1.00 22.56 187 ASP B C 1
ATOM 692 O O . ASP B 1 31 ? 13.845 3.802 32.724 1.00 23.12 187 ASP B O 1
ATOM 697 N N . ASN B 1 32 ? 16.049 3.425 32.693 1.00 23.28 188 ASN B N 1
ATOM 698 C CA . ASN B 1 32 ? 16.337 4.701 32.050 1.00 24.30 188 ASN B CA 1
ATOM 699 C C . ASN B 1 32 ? 17.060 4.472 30.711 1.00 25.93 188 ASN B C 1
ATOM 700 O O . ASN B 1 32 ? 17.809 5.332 30.244 1.00 26.80 188 ASN B O 1
ATOM 705 N N . SER B 1 33 ? 16.788 3.329 30.082 1.00 26.10 189 SER B N 1
ATOM 706 C CA . SER B 1 33 ? 17.431 2.964 28.822 1.00 28.46 189 SER B CA 1
ATOM 707 C C . SER B 1 33 ? 16.975 3.824 27.661 1.00 29.75 189 SER B C 1
ATOM 708 O O . SER B 1 33 ? 17.768 4.153 26.774 1.00 31.63 189 SER B O 1
ATOM 711 N N . ASP B 1 34 ? 15.685 4.131 27.621 1.00 28.79 190 ASP B N 1
ATOM 712 C CA . ASP B 1 34 ? 15.175 4.971 26.558 1.00 28.56 190 ASP B CA 1
ATOM 713 C C . ASP B 1 34 ? 15.513 6.418 26.916 1.00 29.48 190 ASP B C 1
ATOM 714 O O . ASP B 1 34 ? 15.375 6.833 28.068 1.00 28.95 190 ASP B O 1
ATOM 719 N N . PRO B 1 35 ? 15.933 7.218 25.924 1.00 29.07 191 PRO B N 1
ATOM 720 C CA 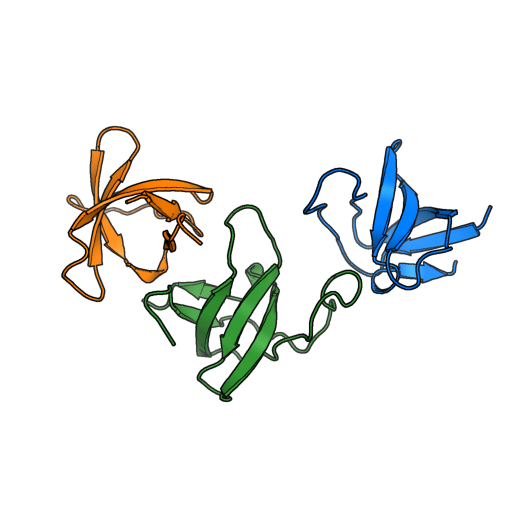. PRO B 1 35 ? 16.292 8.618 26.164 1.00 28.18 191 PRO B CA 1
ATOM 721 C C . PRO B 1 35 ? 15.133 9.538 26.475 1.00 26.31 191 PRO B C 1
ATOM 722 O O . PRO B 1 35 ? 15.331 10.651 26.968 1.00 26.94 191 PRO B O 1
ATOM 726 N N . ASN B 1 36 ? 13.926 9.070 26.196 1.00 25.53 192 ASN B N 1
ATOM 727 C CA . ASN B 1 36 ? 12.746 9.898 26.392 1.00 26.63 192 ASN B CA 1
ATOM 728 C C . ASN B 1 36 ? 11.730 9.471 27.449 1.00 24.98 192 ASN B C 1
ATOM 729 O O . ASN B 1 36 ? 11.115 10.324 28.078 1.00 24.26 192 ASN B O 1
ATOM 734 N N . TRP B 1 37 ? 11.515 8.165 27.597 1.00 23.41 193 TRP B N 1
ATOM 735 C CA . TRP B 1 37 ? 10.559 7.639 28.570 1.00 21.78 193 TRP B CA 1
ATOM 736 C C . TRP B 1 37 ? 11.231 6.675 29.509 1.00 19.76 193 TRP B C 1
ATOM 737 O O . TRP B 1 37 ? 11.849 5.701 29.075 1.00 18.93 193 TRP B O 1
ATOM 748 N N . TRP B 1 38 ? 11.131 6.968 30.798 1.00 18.65 194 TRP B N 1
ATOM 749 C CA . TRP B 1 38 ? 11.732 6.120 31.819 1.00 17.60 194 TRP B CA 1
ATOM 750 C C . TRP B 1 38 ? 10.661 5.432 32.623 1.00 15.92 194 TRP B C 1
ATOM 751 O O . TRP B 1 38 ? 9.524 5.898 32.682 1.00 14.44 194 TRP B O 1
ATOM 762 N N . LYS B 1 39 ? 11.026 4.292 33.193 1.00 15.98 195 LYS B N 1
ATOM 763 C CA . LYS B 1 39 ? 10.113 3.551 34.049 1.00 16.45 195 LYS B CA 1
ATOM 764 C C . LYS B 1 39 ? 10.571 3.840 35.473 1.00 16.49 195 LYS B C 1
ATOM 765 O O . LYS B 1 39 ? 11.777 3.853 35.749 1.00 15.29 195 LYS B O 1
ATOM 771 N N . GLY B 1 40 ? 9.616 4.107 36.360 1.00 16.46 196 GLY B N 1
ATOM 772 C CA . GLY B 1 40 ? 9.949 4.403 37.742 1.00 17.13 196 GLY B CA 1
ATOM 773 C C . GLY B 1 40 ? 8.881 3.922 38.708 1.00 17.05 196 GLY B C 1
ATOM 774 O O . GLY B 1 40 ? 7.822 3.432 38.283 1.00 14.32 196 GLY B O 1
ATOM 775 N N . ALA B 1 41 ? 9.182 4.058 40.002 1.00 16.31 197 ALA B N 1
ATOM 776 C CA . ALA B 1 41 ? 8.288 3.648 41.089 1.00 15.89 197 ALA B CA 1
ATOM 777 C C . ALA B 1 41 ? 8.005 4.813 42.022 1.00 16.67 197 ALA B C 1
ATOM 778 O O . ALA B 1 41 ? 8.921 5.532 42.430 1.00 15.73 197 ALA B O 1
ATOM 780 N N . CYS B 1 42 ? 6.734 4.982 42.368 1.00 16.05 198 CYS B N 1
ATOM 781 C CA . CYS B 1 42 ? 6.313 6.050 43.255 1.00 16.99 198 CYS B CA 1
ATOM 782 C C . CYS B 1 42 ? 4.893 5.765 43.712 1.00 15.95 198 CYS B C 1
ATOM 783 O O . CYS B 1 42 ? 4.107 5.193 42.976 1.00 16.72 198 CYS B O 1
ATOM 786 N N . HIS B 1 43 ? 4.578 6.135 44.944 1.00 19.14 199 HIS B N 1
ATOM 787 C CA . HIS B 1 43 ? 3.226 5.972 45.485 1.00 19.25 199 HIS B CA 1
ATOM 788 C C . HIS B 1 43 ? 2.584 4.594 45.336 1.00 18.26 199 HIS B C 1
ATOM 789 O O . HIS B 1 43 ? 1.394 4.491 45.058 1.00 19.18 199 HIS B O 1
ATOM 796 N N . GLY B 1 44 ? 3.376 3.539 45.491 1.00 16.67 200 GLY B N 1
ATOM 797 C CA . GLY B 1 44 ? 2.843 2.194 45.401 1.00 17.21 200 GLY B CA 1
ATOM 798 C C . GLY B 1 44 ? 2.628 1.659 44.005 1.00 17.60 200 GLY B C 1
ATOM 799 O O . GLY B 1 44 ? 2.098 0.563 43.834 1.00 17.53 200 GLY B O 1
ATOM 800 N N . GLN B 1 45 ? 3.075 2.398 43.001 1.00 17.77 201 GLN B N 1
ATOM 801 C CA . GLN B 1 45 ? 2.900 1.953 41.636 1.00 18.42 201 GLN B CA 1
ATOM 802 C C . GLN B 1 45 ? 4.145 2.185 40.802 1.00 16.83 201 GLN B C 1
ATOM 803 O O . GLN B 1 45 ? 5.081 2.863 41.249 1.00 14.99 201 GLN B O 1
ATOM 809 N N . THR B 1 46 ? 4.184 1.555 39.633 1.00 14.76 202 THR B N 1
ATOM 810 C CA . THR B 1 46 ? 5.287 1.744 38.698 1.00 16.96 202 THR B CA 1
ATOM 811 C C . THR B 1 46 ? 4.665 2.118 37.355 1.00 16.33 202 THR B C 1
ATOM 812 O O . THR B 1 46 ? 3.478 1.877 37.112 1.00 15.56 202 THR B O 1
ATOM 816 N N . GLY B 1 47 ? 5.468 2.716 36.490 1.00 16.27 203 GLY B N 1
ATOM 817 C CA . GLY B 1 47 ? 4.975 3.096 35.184 1.00 16.88 203 GLY B CA 1
ATOM 818 C C . GLY B 1 47 ? 5.979 3.959 34.450 1.00 16.97 203 GLY B C 1
ATOM 819 O O . GLY B 1 47 ? 7.033 4.285 34.994 1.00 15.71 203 GLY B O 1
ATOM 820 N N . MET B 1 48 ? 5.621 4.366 33.237 1.00 16.16 204 MET B N 1
ATOM 821 C C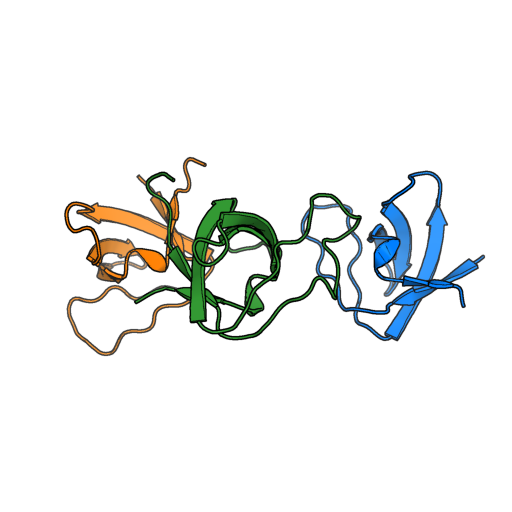A . MET B 1 48 ? 6.474 5.195 32.402 1.00 16.30 204 MET B CA 1
ATOM 822 C C . MET B 1 48 ? 6.174 6.670 32.617 1.00 15.39 204 MET B C 1
ATOM 823 O O . MET B 1 48 ? 5.054 7.041 32.964 1.00 15.05 204 MET B O 1
ATOM 828 N N . PHE B 1 49 ? 7.188 7.510 32.459 1.00 15.09 205 PHE B N 1
ATOM 829 C CA . PHE B 1 49 ? 7.007 8.943 32.592 1.00 14.16 205 PHE B CA 1
ATOM 830 C C . PHE B 1 49 ? 8.042 9.605 31.693 1.00 15.15 205 PHE B C 1
ATOM 831 O O . PHE B 1 49 ? 9.063 8.978 31.350 1.00 15.48 205 PHE B O 1
ATOM 839 N N . PRO B 1 50 ? 7.765 10.845 31.235 1.00 16.23 206 PRO B N 1
ATOM 840 C CA . PRO B 1 50 ? 8.717 11.542 30.363 1.00 15.39 206 PRO B CA 1
ATOM 841 C C . PRO B 1 50 ? 9.924 11.944 31.187 1.00 15.60 206 PRO B C 1
ATOM 842 O O . PRO B 1 50 ? 9.795 12.548 32.258 1.00 13.99 206 PRO B O 1
ATOM 846 N N . ARG B 1 51 ? 11.091 11.594 30.664 1.00 16.36 207 ARG B N 1
ATOM 847 C CA . ARG B 1 51 ? 12.388 11.844 31.277 1.00 15.92 207 ARG B CA 1
ATOM 848 C C . ARG B 1 51 ? 12.614 13.275 31.755 1.00 14.35 207 ARG B C 1
ATOM 849 O O . ARG B 1 51 ? 13.203 13.499 32.810 1.00 16.83 207 ARG B O 1
ATOM 857 N N . ASN B 1 52 ? 12.145 14.250 30.989 1.00 11.39 208 ASN B N 1
ATOM 858 C CA . ASN B 1 52 ? 12.377 15.646 31.318 1.00 9.39 208 ASN B CA 1
ATOM 859 C C . ASN B 1 52 ? 11.562 16.242 32.457 1.00 9.45 208 ASN B C 1
ATOM 860 O O . ASN B 1 52 ? 11.649 17.440 32.750 1.00 10.80 208 ASN B O 1
ATOM 865 N N . TYR B 1 53 ? 10.776 15.396 33.105 1.00 10.79 209 TYR B N 1
ATOM 866 C CA . TYR B 1 53 ? 9.979 15.833 34.237 1.00 11.60 209 TYR B CA 1
ATOM 867 C C . TYR B 1 53 ? 10.794 15.729 35.526 1.00 12.40 209 TYR B C 1
ATOM 868 O O . TYR B 1 53 ? 10.453 16.362 36.537 1.00 12.73 209 TYR B O 1
ATOM 877 N N . VAL B 1 54 ? 11.879 14.959 35.482 1.00 12.59 210 VAL B N 1
ATOM 878 C CA . VAL B 1 54 ? 12.683 14.703 36.675 1.00 12.59 210 VAL B CA 1
ATOM 879 C C . VAL B 1 54 ? 14.145 15.117 36.583 1.00 15.51 210 VAL B C 1
ATOM 880 O O . VAL B 1 54 ? 14.681 15.301 35.486 1.00 15.51 210 VAL B O 1
ATOM 884 N N . THR B 1 55 ? 14.788 15.234 37.747 1.00 15.82 211 THR B N 1
ATOM 885 C CA . THR B 1 55 ? 16.197 15.614 37.839 1.00 16.16 211 THR B CA 1
ATOM 886 C C . THR B 1 55 ? 16.901 14.647 38.818 1.00 18.46 211 THR B C 1
ATOM 887 O O . THR B 1 55 ? 16.289 14.160 39.777 1.00 14.72 211 THR B O 1
ATOM 891 N N . PRO B 1 56 ? 18.189 14.335 38.576 1.00 20.35 212 PRO B N 1
ATOM 892 C CA . PRO B 1 56 ? 18.922 13.414 39.457 1.00 20.94 212 PRO B CA 1
ATOM 893 C C . PRO B 1 56 ? 19.123 13.918 40.877 1.00 22.39 212 PRO B C 1
ATOM 894 O O . PRO B 1 56 ? 19.433 15.085 41.100 1.00 22.58 212 PRO B O 1
ATOM 898 N N . VAL B 1 57 ? 18.905 13.035 41.844 1.00 26.45 213 VAL B N 1
ATOM 899 C CA . VAL B 1 57 ? 19.059 13.402 43.247 1.00 30.56 213 VAL B CA 1
ATOM 900 C C . VAL B 1 57 ? 20.544 13.458 43.635 1.00 34.46 213 VAL B C 1
ATOM 901 O O . VAL B 1 57 ? 20.945 14.274 44.456 1.00 34.56 213 VAL B O 1
ATOM 905 N N . ASN B 1 58 ? 21.347 12.585 43.031 1.00 38.52 214 ASN B N 1
ATOM 906 C CA . ASN B 1 58 ? 22.780 12.546 43.321 1.00 44.28 214 ASN B CA 1
ATOM 907 C C . ASN B 1 58 ? 23.465 13.915 43.235 1.00 46.53 214 ASN B C 1
ATOM 908 O O . ASN B 1 58 ? 24.472 14.160 43.914 1.00 48.40 214 ASN B O 1
ATOM 913 N N . ARG B 1 59 ? 22.937 14.797 42.386 1.00 48.31 215 ARG B N 1
ATOM 914 C CA . ARG B 1 59 ? 23.517 16.129 42.231 1.00 49.64 215 ARG B CA 1
ATOM 915 C C . ARG B 1 59 ? 22.965 17.073 43.294 1.00 51.17 215 ARG B C 1
ATOM 916 O O . ARG B 1 59 ? 21.786 16.882 43.710 1.00 52.37 215 ARG B O 1
ATOM 924 N N . GLY C 2 1 ? 27.114 19.683 28.266 1.00 23.68 591 GLY C N 1
ATOM 925 C CA . GLY C 2 1 ? 25.886 18.885 28.568 1.00 24.74 591 GLY C CA 1
ATOM 926 C C . GLY C 2 1 ? 26.193 17.617 29.346 1.00 25.68 591 GLY C C 1
ATOM 927 O O . GLY C 2 1 ? 27.364 17.247 29.481 1.00 24.76 591 GLY C O 1
ATOM 928 N N . SER C 2 2 ? 25.145 16.952 29.841 1.00 24.66 592 SER C N 1
ATOM 929 C CA . SER C 2 2 ? 25.260 15.707 30.605 1.00 24.69 592 SER C CA 1
ATOM 930 C C . SER C 2 2 ? 23.877 15.039 30.671 1.00 27.41 592 SER C C 1
ATOM 931 O O . SER C 2 2 ? 22.958 15.427 29.944 1.00 28.74 592 SER C O 1
ATOM 934 N N . HIS C 2 3 ? 23.702 14.057 31.545 1.00 28.73 593 HIS C N 1
ATOM 935 C CA . HIS C 2 3 ? 22.408 13.378 31.638 1.00 30.11 593 HIS C CA 1
ATOM 936 C C . HIS C 2 3 ? 21.440 14.110 32.568 1.00 28.52 593 HIS C C 1
ATOM 937 O O . HIS C 2 3 ? 21.078 13.611 33.645 1.00 30.47 593 HIS C O 1
ATOM 944 N N . MET C 2 4 ? 21.022 15.294 32.126 1.00 24.32 594 MET C N 1
ATOM 945 C CA . MET C 2 4 ? 20.118 16.160 32.875 1.00 19.28 594 MET C CA 1
ATOM 946 C C . MET C 2 4 ? 18.849 16.436 32.071 1.00 16.82 594 MET C C 1
ATOM 947 O O . MET C 2 4 ? 18.825 16.252 30.849 1.00 14.75 594 MET C O 1
ATOM 952 N N . PRO C 2 5 ? 17.769 16.862 32.742 1.00 13.92 595 PRO C N 1
ATOM 953 C CA . PRO C 2 5 ? 16.517 17.154 32.040 1.00 11.99 595 PRO C CA 1
ATOM 954 C C . PRO C 2 5 ? 16.572 18.431 31.193 1.00 10.90 595 PRO C C 1
ATOM 955 O O . PRO C 2 5 ? 17.300 19.381 31.505 1.00 9.80 595 PRO C O 1
ATOM 959 N N . LYS C 2 6 ? 15.803 18.427 30.105 1.00 10.97 596 LYS C N 1
ATOM 960 C CA . LYS C 2 6 ? 15.696 19.572 29.217 1.00 9.99 596 LYS C CA 1
ATOM 961 C C . LYS C 2 6 ? 14.302 20.183 29.370 1.00 8.64 596 LYS C C 1
ATOM 962 O O . LYS C 2 6 ? 13.306 19.456 29.467 1.00 8.99 596 LYS C O 1
ATOM 968 N N . MET C 2 7 ? 14.250 21.506 29.320 1.00 8.24 597 MET C N 1
ATOM 969 C CA . MET C 2 7 ? 13.021 22.276 29.465 1.00 9.77 597 MET C CA 1
ATOM 970 C C . MET C 2 7 ? 12.746 23.139 28.247 1.00 9.38 597 MET C C 1
ATOM 971 O O . MET C 2 7 ? 13.681 23.608 27.591 1.00 10.67 597 MET C O 1
ATOM 976 N N . GLU C 2 8 ? 11.469 23.355 27.952 1.00 8.94 598 GLU C N 1
ATOM 977 C CA . GLU C 2 8 ? 11.088 24.246 26.874 1.00 8.39 598 GLU C CA 1
ATOM 978 C C . GLU C 2 8 ? 10.557 25.507 27.541 1.00 8.40 598 GLU C C 1
ATOM 979 O O . GLU C 2 8 ? 9.714 25.440 28.436 1.00 9.96 598 GLU C O 1
ATOM 985 N N . VAL C 2 9 ? 11.075 26.653 27.132 1.00 7.50 599 VAL C N 1
ATOM 986 C CA . VAL C 2 9 ? 10.648 27.936 27.655 1.00 8.12 599 VAL C CA 1
ATOM 987 C C . VAL C 2 9 ? 9.284 28.314 27.054 1.00 11.33 599 VAL C C 1
ATOM 988 O O . VAL C 2 9 ? 9.083 28.214 25.843 1.00 10.74 599 VAL C O 1
ATOM 992 N N . PHE C 2 10 ? 8.334 28.719 27.890 1.00 11.21 600 PHE C N 1
ATOM 993 C CA . PHE C 2 10 ? 7.041 29.144 27.353 1.00 12.04 600 PHE C CA 1
ATOM 994 C C . PHE C 2 10 ? 6.784 30.627 27.610 1.00 12.05 600 PHE C C 1
ATOM 995 O O . PHE C 2 10 ? 5.910 31.230 26.994 1.00 13.69 600 PHE C O 1
ATOM 1003 N N . GLN C 2 11 ? 7.573 31.234 28.493 1.00 11.45 601 GLN C N 1
ATOM 1004 C CA . GLN C 2 11 ? 7.416 32.647 28.795 1.00 12.10 601 GLN C CA 1
ATOM 1005 C C . GLN C 2 11 ? 8.798 33.278 28.831 1.00 11.72 601 GLN C C 1
ATOM 1006 O O . GLN C 2 11 ? 9.723 32.698 29.385 1.00 12.90 601 GLN C O 1
ATOM 1012 N N . GLU C 2 12 ? 8.929 34.449 28.221 1.00 11.24 602 GLU C N 1
ATOM 1013 C CA . GLU C 2 12 ? 10.199 35.158 28.164 1.00 14.34 602 GLU C CA 1
ATOM 1014 C C . GLU C 2 12 ? 10.689 35.564 29.535 1.00 12.21 602 GLU C C 1
ATOM 1015 O O . GLU C 2 12 ? 9.907 35.722 30.465 1.00 12.57 602 GLU C O 1
ATOM 1021 N N . TYR C 2 13 ? 11.994 35.721 29.637 1.00 11.85 603 TYR C N 1
ATOM 1022 C CA . TYR C 2 13 ? 12.631 36.155 30.865 1.00 10.93 603 TYR C CA 1
ATOM 1023 C C . TYR C 2 13 ? 13.849 36.942 30.436 1.00 10.75 603 TYR C C 1
ATOM 1024 O O . TYR C 2 13 ? 14.746 36.420 29.764 1.00 11.97 603 TYR C O 1
ATOM 1033 N N . TYR C 2 14 ? 13.866 38.211 30.807 1.00 12.05 604 TYR C N 1
ATOM 1034 C CA . TYR C 2 14 ? 14.972 39.076 30.457 1.00 13.55 604 TYR C CA 1
ATOM 1035 C C . TYR C 2 14 ? 15.691 39.649 31.684 1.00 14.14 604 TYR C C 1
ATOM 1036 O O . TYR C 2 14 ? 16.190 40.768 31.641 1.00 15.35 604 TYR C O 1
ATOM 1045 N N . GLY C 2 15 ? 15.732 38.888 32.774 1.00 13.11 605 GLY C N 1
ATOM 1046 C CA . GLY C 2 15 ? 16.432 39.360 33.955 1.00 14.07 605 GLY C CA 1
ATOM 1047 C C . GLY C 2 15 ? 15.640 40.116 34.999 1.00 14.74 605 GLY C C 1
ATOM 1048 O O . GLY C 2 15 ? 16.224 40.612 35.960 1.00 15.05 605 GLY C O 1
ATOM 1049 N N . ILE C 2 16 ? 14.332 40.240 34.805 1.00 13.72 606 ILE C N 1
ATOM 1050 C CA . ILE C 2 16 ? 13.473 40.929 35.764 1.00 14.21 606 ILE C CA 1
ATOM 1051 C C . ILE C 2 16 ? 12.352 39.949 36.112 1.00 14.06 606 ILE C C 1
ATOM 1052 O O . ILE C 2 16 ? 11.656 39.469 35.230 1.00 14.43 606 ILE C O 1
ATOM 1057 N N . PRO C 2 17 ? 12.232 39.550 37.390 1.00 14.24 607 PRO C N 1
ATOM 1058 C CA . PRO C 2 17 ? 13.073 39.922 38.536 1.00 13.53 607 PRO C CA 1
ATOM 1059 C C . PRO C 2 17 ? 14.470 39.324 38.397 1.00 11.56 607 PRO C C 1
ATOM 1060 O O . PRO C 2 17 ? 14.651 38.294 37.744 1.00 11.91 607 PRO C O 1
ATOM 1064 N N . PRO C 2 18 ? 15.475 39.958 39.015 1.00 11.93 608 PRO C N 1
ATOM 1065 C CA . PRO C 2 18 ? 16.842 39.443 38.932 1.00 9.75 608 PRO C CA 1
ATOM 1066 C C . PRO C 2 18 ? 17.037 38.280 39.893 1.00 11.45 608 PRO C C 1
ATOM 1067 O O . PRO C 2 18 ? 16.179 38.035 40.746 1.00 12.05 608 PRO C O 1
ATOM 1071 N N . PRO C 2 19 ? 18.101 37.477 39.702 1.00 10.55 609 PRO C N 1
ATOM 1072 C CA . PRO C 2 19 ? 18.335 36.360 40.624 1.00 11.06 609 PRO C CA 1
ATOM 1073 C C . PRO C 2 19 ? 18.495 37.026 42.006 1.00 10.96 609 PRO C C 1
ATOM 1074 O O . PRO C 2 19 ? 19.140 38.066 42.101 1.00 10.74 609 PRO C O 1
ATOM 1078 N N . PRO C 2 20 ? 17.849 36.486 43.067 1.00 11.36 610 PRO C N 1
ATOM 1079 C CA . PRO C 2 20 ? 17.938 37.063 44.419 1.00 12.74 610 PRO C CA 1
ATOM 1080 C C . PRO C 2 20 ? 19.360 37.315 44.896 1.00 10.90 610 PRO C C 1
ATOM 1081 O O . PRO C 2 20 ? 20.182 36.408 44.905 1.00 14.19 610 PRO C O 1
ATOM 1085 N N . GLY C 2 21 ? 19.653 38.564 45.228 1.00 11.12 611 GLY C N 1
ATOM 1086 C CA . GLY C 2 21 ? 20.968 38.922 45.727 1.00 13.23 611 GLY C CA 1
ATOM 1087 C C . GLY C 2 21 ? 22.080 38.776 44.717 1.00 14.87 611 GLY C C 1
ATOM 1088 O O . GLY C 2 21 ? 23.242 38.729 45.100 1.00 15.61 611 GLY C O 1
ATOM 1089 N N . ALA C 2 22 ? 21.731 38.689 43.435 1.00 14.71 612 ALA C N 1
ATOM 1090 C CA . ALA C 2 22 ? 22.713 38.537 42.361 1.00 16.13 612 ALA C CA 1
ATOM 1091 C C . ALA C 2 22 ? 23.706 37.420 42.675 1.00 17.76 612 ALA C C 1
ATOM 1092 O O . ALA C 2 22 ? 24.917 37.571 42.475 1.00 18.58 612 ALA C O 1
ATOM 1094 N N . PHE C 2 23 ? 23.190 36.294 43.165 1.00 18.72 613 PHE C N 1
ATOM 1095 C CA . PHE C 2 23 ? 24.033 35.155 43.524 1.00 19.07 613 PHE C CA 1
ATOM 1096 C C . PHE C 2 23 ? 24.642 34.489 42.299 1.00 20.40 613 PHE C C 1
ATOM 1097 O O . PHE C 2 23 ? 25.570 33.688 42.422 1.00 22.78 613 PHE C O 1
ATOM 1105 N N . GLY C 2 24 ? 24.086 34.804 41.129 1.00 17.67 614 GLY C N 1
ATOM 1106 C CA . GLY C 2 24 ? 24.563 34.251 39.877 1.00 16.73 614 GLY C CA 1
ATOM 1107 C C . GLY C 2 24 ? 24.007 35.062 38.718 1.00 15.00 614 GLY C C 1
ATOM 1108 O O . GLY C 2 24 ? 23.051 35.821 38.896 1.00 14.32 614 GLY C O 1
ATOM 1109 N N . PRO C 2 25 ? 24.593 34.938 37.515 1.00 13.72 615 PRO C N 1
ATOM 1110 C CA . PRO C 2 25 ? 24.138 35.678 36.329 1.00 12.52 615 PRO C CA 1
ATOM 1111 C C . PRO C 2 25 ? 22.784 35.169 35.813 1.00 9.23 615 PRO C C 1
ATOM 1112 O O . PRO C 2 25 ? 22.523 33.969 35.860 1.00 10.62 615 PRO C O 1
ATOM 1116 N N . PHE C 2 26 ? 21.935 36.074 35.331 1.00 10.32 616 PHE C N 1
ATOM 1117 C CA . PHE C 2 26 ? 20.634 35.647 34.817 1.00 11.29 616 PHE C CA 1
ATOM 1118 C C . PHE C 2 26 ? 20.792 35.090 33.403 1.00 11.99 616 PHE C C 1
ATOM 1119 O O . PHE C 2 26 ? 21.728 35.463 32.681 1.00 12.49 616 PHE C O 1
ATOM 1127 N N . LEU C 2 27 ? 19.919 34.151 33.059 1.00 10.27 617 LEU C N 1
ATOM 1128 C CA . LEU C 2 27 ? 19.910 33.507 31.749 1.00 9.65 617 LEU C CA 1
ATOM 1129 C C . LEU C 2 27 ? 18.720 34.033 30.961 1.00 10.69 617 LEU C C 1
ATOM 1130 O O . LEU C 2 27 ? 17.571 33.823 31.365 1.00 11.38 617 LEU C O 1
ATOM 1135 N N . ARG C 2 28 ? 18.977 34.753 29.873 1.00 11.28 618 ARG C N 1
ATOM 1136 C CA . ARG C 2 28 ? 17.878 35.266 29.056 1.00 10.53 618 ARG C CA 1
ATOM 1137 C C . ARG C 2 28 ? 17.127 34.099 28.405 1.00 10.57 618 ARG C C 1
ATOM 1138 O O . ARG C 2 28 ? 17.738 33.128 27.932 1.00 10.19 618 ARG C O 1
ATOM 1146 N N . LEU C 2 29 ? 15.798 34.161 28.442 1.00 10.89 619 LEU C N 1
ATOM 1147 C CA . LEU C 2 29 ? 14.961 33.105 27.881 1.00 10.71 619 LEU C CA 1
ATOM 1148 C C . LEU C 2 29 ? 13.950 33.686 26.900 1.00 9.55 619 LEU C C 1
ATOM 1149 O O . LEU C 2 29 ? 13.348 34.723 27.168 1.00 9.50 619 LEU C O 1
ATOM 1154 N N . ASN C 2 30 ? 13.741 32.978 25.793 1.00 10.62 620 ASN C N 1
ATOM 1155 C CA . ASN C 2 30 ? 12.783 33.381 24.760 1.00 9.98 620 ASN C CA 1
ATOM 1156 C C . ASN C 2 30 ? 11.854 32.196 24.593 1.00 8.96 620 ASN C C 1
ATOM 1157 O O . ASN C 2 30 ? 12.284 31.056 24.674 1.00 9.44 620 ASN C O 1
ATOM 1162 N N . PRO C 2 31 ? 10.554 32.445 24.388 1.00 10.08 621 PRO C N 1
ATOM 1163 C CA . PRO C 2 31 ? 9.614 31.336 24.209 1.00 10.56 621 PRO C CA 1
ATOM 1164 C C . PRO C 2 31 ? 10.105 30.401 23.099 1.00 11.04 621 PRO C C 1
ATOM 1165 O O . PRO C 2 31 ? 10.559 30.868 22.048 1.00 12.50 621 PRO C O 1
ATOM 1169 N N . GLY C 2 32 ? 10.095 29.100 23.367 1.00 9.61 622 GLY C N 1
ATOM 1170 C CA . GLY C 2 32 ? 10.556 28.124 22.395 1.00 8.15 622 GLY C CA 1
ATOM 1171 C C . GLY C 2 32 ? 11.980 27.636 22.622 1.00 7.88 622 GLY C C 1
ATOM 1172 O O . GLY C 2 32 ? 12.372 26.614 22.060 1.00 9.91 622 GLY C O 1
ATOM 1173 N N . ASP C 2 33 ? 12.763 28.360 23.417 1.00 7.14 623 ASP C N 1
ATOM 1174 C CA . ASP C 2 33 ? 14.145 27.951 23.710 1.00 8.08 623 ASP C CA 1
ATOM 1175 C C . ASP C 2 33 ? 14.180 26.650 24.520 1.00 9.87 623 ASP C C 1
ATOM 1176 O O . ASP C 2 33 ? 13.309 26.409 25.367 1.00 10.19 623 ASP C O 1
ATOM 1181 N N . ILE C 2 34 ? 15.148 25.785 24.238 1.00 8.14 624 ILE C N 1
ATOM 1182 C CA . ILE C 2 34 ? 15.287 24.546 24.984 1.00 8.27 624 ILE C CA 1
ATOM 1183 C C . ILE C 2 34 ? 16.481 24.737 25.923 1.00 11.25 624 ILE C C 1
ATOM 1184 O O . ILE C 2 34 ? 17.602 25.012 25.469 1.00 7.76 624 ILE C O 1
ATOM 1189 N N . VAL C 2 35 ? 16.221 24.622 27.226 1.00 9.21 625 VAL C N 1
ATOM 1190 C CA . VAL C 2 35 ? 17.247 24.774 28.257 1.00 9.06 625 VAL C CA 1
ATOM 1191 C C . VAL C 2 35 ? 17.623 23.420 28.863 1.00 8.39 625 VAL C C 1
ATOM 1192 O O . VAL C 2 35 ? 16.754 22.660 29.284 1.00 7.85 625 VAL C O 1
ATOM 1196 N N . GLU C 2 36 ? 18.915 23.088 28.849 1.00 8.45 626 GLU C N 1
ATOM 1197 C CA . GLU C 2 36 ? 19.391 21.848 29.468 1.00 10.07 626 GLU C CA 1
ATOM 1198 C C . GLU C 2 36 ? 19.757 22.267 30.897 1.00 10.49 626 GLU C C 1
ATOM 1199 O O . GLU C 2 36 ? 20.631 23.118 31.099 1.00 9.83 626 GLU C O 1
ATOM 1205 N N . LEU C 2 37 ? 19.048 21.723 31.881 1.00 10.08 627 LEU C N 1
ATOM 1206 C CA . LEU C 2 37 ? 19.292 22.100 33.276 1.00 10.68 627 LEU C CA 1
ATOM 1207 C C . LEU C 2 37 ? 20.652 21.647 33.790 1.00 9.07 627 LEU C C 1
ATOM 1208 O O . LEU C 2 37 ? 21.152 20.600 33.392 1.00 10.34 627 LEU C O 1
ATOM 1213 N N . THR C 2 38 ? 21.278 22.485 34.605 1.00 7.87 628 THR C N 1
ATOM 1214 C CA . THR C 2 38 ? 22.572 22.142 35.198 1.00 9.76 628 THR C CA 1
ATOM 1215 C C . THR C 2 38 ? 22.435 22.031 36.727 1.00 8.44 628 THR C C 1
ATOM 1216 O O . THR C 2 38 ? 23.124 21.232 37.362 1.00 9.52 628 THR C O 1
ATOM 1220 N N . LYS C 2 39 ? 21.506 22.798 37.290 1.00 9.89 629 LYS C N 1
ATOM 1221 C CA . LYS C 2 39 ? 21.229 22.787 38.730 1.00 8.82 629 LYS C CA 1
ATOM 1222 C C . LYS C 2 39 ? 19.735 23.019 38.898 1.00 7.79 629 LYS C C 1
ATOM 1223 O O . LYS C 2 39 ? 19.224 24.029 38.440 1.00 8.74 629 LYS C O 1
ATOM 1229 N N . ALA C 2 40 ? 19.038 22.089 39.536 1.00 9.46 630 ALA C N 1
ATOM 1230 C CA . ALA C 2 40 ? 17.606 22.270 39.778 1.00 10.32 630 ALA C CA 1
ATOM 1231 C C . ALA C 2 40 ? 17.126 21.448 40.977 1.00 9.64 630 ALA C C 1
ATOM 1232 O O . ALA C 2 40 ? 17.583 20.337 41.177 1.00 11.58 630 ALA C O 1
ATOM 1234 N N . GLU C 2 41 ? 16.219 22.022 41.768 1.00 11.03 631 GLU C N 1
ATOM 1235 C CA . GLU C 2 41 ? 15.621 21.347 42.920 1.00 13.25 631 GLU C CA 1
ATOM 1236 C C . GLU C 2 41 ? 14.161 21.755 42.882 1.00 9.11 631 GLU C C 1
ATOM 1237 O O . GLU C 2 41 ? 13.862 22.927 42.700 1.00 8.09 631 GLU C O 1
ATOM 1243 N N . ALA C 2 42 ? 13.272 20.787 43.088 1.00 11.82 632 ALA C N 1
ATOM 1244 C CA . ALA C 2 42 ? 11.821 21.018 43.036 1.00 13.77 632 ALA C CA 1
ATOM 1245 C C . ALA C 2 42 ? 11.342 22.132 43.937 1.00 16.50 632 ALA C C 1
ATOM 1246 O O . ALA C 2 42 ? 10.466 22.912 43.583 1.00 18.66 632 ALA C O 1
ATOM 1248 N N . GLU C 2 43 ? 11.964 22.208 45.102 1.00 19.14 633 GLU C N 1
ATOM 1249 C CA . GLU C 2 43 ? 11.635 23.203 46.111 1.00 23.49 633 GLU C CA 1
ATOM 1250 C C . GLU C 2 43 ? 12.157 24.608 45.793 1.00 23.84 633 GLU C C 1
ATOM 1251 O O . GLU C 2 43 ? 11.668 25.593 46.348 1.00 25.97 633 GLU C O 1
ATOM 1257 N N . HIS C 2 44 ? 13.100 24.724 44.863 1.00 20.14 634 HIS C N 1
ATOM 1258 C CA . HIS C 2 44 ? 13.647 26.027 44.537 1.00 17.49 634 HIS C CA 1
ATOM 1259 C C . HIS C 2 44 ? 13.029 26.696 43.318 1.00 14.40 634 HIS C C 1
ATOM 1260 O O . HIS C 2 44 ? 12.637 26.026 42.378 1.00 15.94 634 HIS C O 1
ATOM 1267 N N . ASN C 2 45 ? 12.868 28.016 43.402 1.00 12.72 635 ASN C N 1
ATOM 1268 C CA . ASN C 2 45 ? 12.275 28.841 42.338 1.00 13.02 635 ASN C CA 1
ATOM 1269 C C . ASN C 2 45 ? 13.271 29.202 41.249 1.00 12.49 635 ASN C C 1
ATOM 1270 O O . ASN C 2 45 ? 12.868 29.606 40.158 1.00 12.48 635 ASN C O 1
ATOM 1275 N N . TRP C 2 46 ? 14.556 29.156 41.583 1.00 11.53 636 TRP C N 1
ATOM 1276 C CA . TRP C 2 46 ? 15.630 29.517 40.647 1.00 11.80 636 TRP C CA 1
ATOM 1277 C C . TRP C 2 46 ? 16.461 28.325 40.239 1.00 11.76 636 TRP C C 1
ATOM 1278 O O . TRP C 2 46 ? 17.034 27.642 41.090 1.00 10.84 636 TRP C O 1
ATOM 1289 N N . TRP C 2 47 ? 16.526 28.066 38.937 1.00 8.16 637 TRP C N 1
ATOM 1290 C CA . TRP C 2 47 ? 17.301 26.939 38.444 1.00 7.81 637 TRP C CA 1
ATOM 1291 C C . TRP C 2 47 ? 18.401 27.467 37.534 1.00 7.34 637 TRP C C 1
ATOM 1292 O O . TRP C 2 47 ? 18.300 28.586 37.030 1.00 7.98 637 TRP C O 1
ATOM 1303 N N . GLU C 2 48 ? 19.458 26.683 37.365 1.00 8.57 638 GLU C N 1
ATOM 1304 C CA . GLU C 2 48 ? 20.551 27.077 36.484 1.00 10.18 638 GLU C CA 1
ATOM 1305 C C . GLU C 2 48 ? 20.491 26.144 35.278 1.00 7.81 638 GLU C C 1
ATOM 1306 O O . GLU C 2 48 ? 20.145 24.971 35.413 1.00 7.93 638 GLU C O 1
ATOM 1312 N N . GLY C 2 49 ? 20.848 26.655 34.108 1.00 8.41 639 GLY C N 1
ATOM 1313 C CA . GLY C 2 49 ? 20.847 25.804 32.931 1.00 7.12 639 GLY C CA 1
ATOM 1314 C C . GLY C 2 49 ? 21.571 26.467 31.777 1.00 5.70 639 GLY C C 1
ATOM 1315 O O . GLY C 2 49 ? 22.052 27.599 31.889 1.00 6.90 639 GLY C O 1
ATOM 1316 N N . ARG C 2 50 ? 21.713 25.717 30.694 1.00 7.40 640 ARG C N 1
ATOM 1317 C CA . ARG C 2 50 ? 22.347 26.218 29.488 1.00 7.33 640 ARG C CA 1
ATOM 1318 C C . ARG C 2 50 ? 21.242 26.326 28.444 1.00 4.67 640 ARG C C 1
ATOM 1319 O O . ARG C 2 50 ? 20.614 25.326 28.096 1.00 7.05 640 ARG C O 1
ATOM 1327 N N . ASN C 2 51 ? 20.978 27.546 28.011 1.00 5.58 641 ASN C N 1
ATOM 1328 C CA . ASN C 2 51 ? 19.967 27.797 27.000 1.00 6.01 641 ASN C CA 1
ATOM 1329 C C . ASN C 2 51 ? 20.605 27.370 25.667 1.00 8.18 641 ASN C C 1
ATOM 1330 O O . ASN C 2 51 ? 21.474 28.071 25.146 1.00 9.49 641 ASN C O 1
ATOM 1335 N N . THR C 2 52 ? 20.202 26.214 25.149 1.00 8.84 642 THR C N 1
ATOM 1336 C CA . THR C 2 52 ? 20.780 25.708 23.905 1.00 10.30 642 THR C CA 1
ATOM 1337 C C . THR C 2 52 ? 20.386 26.508 22.648 1.00 12.18 642 THR C C 1
ATOM 1338 O O . THR C 2 52 ? 20.949 26.284 21.565 1.00 11.63 642 THR C O 1
ATOM 1342 N N . ALA C 2 53 ? 19.443 27.441 22.795 1.00 10.33 643 ALA C N 1
ATOM 1343 C CA . ALA C 2 53 ? 19.029 28.285 21.681 1.00 9.62 643 ALA C CA 1
ATOM 1344 C C . ALA C 2 53 ? 20.021 29.433 21.507 1.00 9.75 643 ALA C C 1
ATOM 1345 O O . ALA C 2 53 ? 20.116 30.025 20.429 1.00 10.95 643 ALA C O 1
ATOM 1347 N N . THR C 2 54 ? 20.750 29.759 22.571 1.00 9.76 644 THR C N 1
ATOM 1348 C CA . THR C 2 54 ? 21.696 30.872 22.541 1.00 9.79 644 THR C CA 1
ATOM 1349 C C . THR C 2 54 ? 23.091 30.492 23.036 1.00 8.30 644 THR C C 1
ATOM 1350 O O . THR C 2 54 ? 24.028 31.291 22.947 1.00 9.80 644 THR C O 1
ATOM 1354 N N . ASN C 2 55 ? 23.199 29.285 23.578 1.00 8.83 645 ASN C N 1
ATOM 1355 C CA . ASN C 2 55 ? 24.440 28.759 24.164 1.00 11.49 645 ASN C CA 1
ATOM 1356 C C . ASN C 2 55 ? 24.942 29.622 25.346 1.00 13.80 645 ASN C C 1
ATOM 1357 O O . ASN C 2 55 ? 26.151 29.757 25.574 1.00 14.68 645 ASN C O 1
ATOM 1362 N N . GLU C 2 56 ? 24.013 30.221 26.084 1.00 12.99 646 GLU C N 1
ATOM 1363 C CA . GLU C 2 56 ? 24.367 31.028 27.248 1.00 12.72 646 GLU C CA 1
ATOM 1364 C C . GLU C 2 56 ? 24.012 30.204 28.495 1.00 12.05 646 GLU C C 1
ATOM 1365 O O . GLU C 2 56 ? 23.208 29.271 28.411 1.00 10.38 646 GLU C O 1
ATOM 1371 N N . VAL C 2 57 ? 24.631 30.529 29.631 1.00 11.24 647 VAL C N 1
ATOM 1372 C CA . VAL C 2 57 ? 24.394 29.821 30.893 1.00 11.52 647 VAL C CA 1
ATOM 1373 C C . VAL C 2 57 ? 24.033 30.821 32.007 1.00 10.09 647 VAL C C 1
ATOM 1374 O O . VAL C 2 57 ? 24.522 31.955 32.039 1.00 10.25 647 VAL C O 1
ATOM 1378 N N . GLY C 2 58 ? 23.150 30.413 32.908 1.00 10.82 648 GLY C N 1
ATOM 1379 C CA . GLY C 2 58 ? 22.770 31.307 33.986 1.00 10.29 648 GLY C CA 1
ATOM 1380 C C . GLY C 2 58 ? 21.561 30.804 34.745 1.00 7.83 648 GLY C C 1
ATOM 1381 O O . GLY C 2 58 ? 21.104 29.681 34.529 1.00 8.63 648 GLY C O 1
ATOM 1382 N N . TRP C 2 59 ? 21.004 31.684 35.565 1.00 9.47 649 TRP C N 1
ATOM 1383 C CA . TRP C 2 59 ? 19.869 31.372 36.434 1.00 8.93 649 TRP C CA 1
ATOM 1384 C C . TRP C 2 59 ? 18.593 32.029 35.934 1.00 7.10 649 TRP C C 1
ATOM 1385 O O . TRP C 2 59 ? 18.625 33.141 35.428 1.00 8.55 649 TRP C O 1
ATOM 1396 N N . PHE C 2 60 ? 17.465 31.368 36.149 1.00 9.64 650 PHE C N 1
ATOM 1397 C CA . PHE C 2 60 ? 16.171 31.879 35.694 1.00 9.82 650 PHE C CA 1
ATOM 1398 C C . PHE C 2 60 ? 15.063 31.315 36.587 1.00 8.88 650 PHE C C 1
ATOM 1399 O O . PHE C 2 60 ? 15.271 30.316 37.281 1.00 10.86 650 PHE C O 1
ATOM 1407 N N . PRO C 2 61 ? 13.868 31.934 36.562 1.00 9.76 651 PRO C N 1
ATOM 1408 C CA . PRO C 2 61 ? 12.733 31.471 37.369 1.00 9.58 651 PRO C CA 1
ATOM 1409 C C . PRO C 2 61 ? 12.182 30.205 36.721 1.00 10.46 651 PRO C C 1
ATOM 1410 O O . PRO C 2 61 ? 11.879 30.206 35.51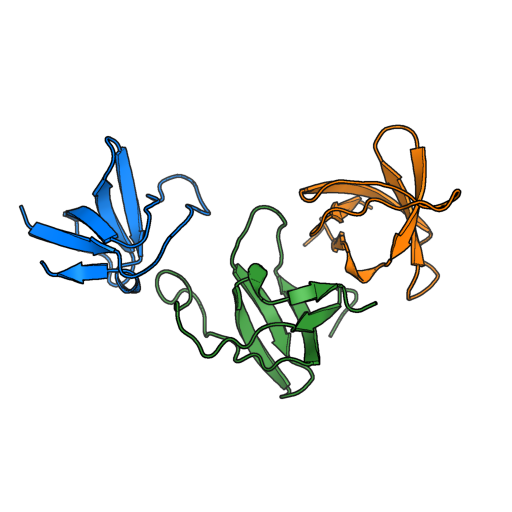8 1.00 11.24 651 PRO C O 1
ATOM 1414 N N . CYS C 2 62 ? 11.990 29.150 37.507 1.00 9.10 652 CYS C N 1
ATOM 1415 C CA . CYS C 2 62 ? 11.485 27.903 36.967 1.00 8.91 652 CYS C CA 1
ATOM 1416 C C . CYS C 2 62 ? 10.065 28.013 36.423 1.00 8.31 652 CYS C C 1
ATOM 1417 O O . CYS C 2 62 ? 9.644 27.163 35.635 1.00 9.43 652 CYS C O 1
ATOM 1420 N N . ASN C 2 63 ? 9.336 29.052 36.844 1.00 10.12 653 ASN C N 1
ATOM 1421 C CA . ASN C 2 63 ? 7.951 29.282 36.399 1.00 11.21 653 ASN C CA 1
ATOM 1422 C C . ASN C 2 63 ? 7.834 29.738 34.936 1.00 12.75 653 ASN C C 1
ATOM 1423 O O . ASN C 2 63 ? 6.723 29.942 34.434 1.00 12.62 653 ASN C O 1
ATOM 1428 N N . ARG C 2 64 ? 8.973 29.906 34.261 1.00 10.91 654 ARG C N 1
ATOM 1429 C CA . ARG C 2 64 ? 8.973 30.327 32.859 1.00 10.83 654 ARG C CA 1
ATOM 1430 C C . ARG C 2 64 ? 9.105 29.137 31.908 1.00 10.95 654 ARG C C 1
ATOM 1431 O O . ARG C 2 64 ? 8.983 29.304 30.694 1.00 11.27 654 ARG C O 1
ATOM 1439 N N . VAL C 2 65 ? 9.324 27.944 32.448 1.00 8.92 655 VAL C N 1
ATOM 1440 C CA . VAL C 2 65 ? 9.552 26.760 31.633 1.00 8.95 655 VAL C CA 1
ATOM 1441 C C . VAL C 2 65 ? 8.767 25.523 32.039 1.00 9.38 655 VAL C C 1
ATOM 1442 O O . VAL C 2 65 ? 8.174 25.457 33.114 1.00 9.32 655 VAL C O 1
ATOM 1446 N N . HIS C 2 66 ? 8.755 24.534 31.157 1.00 7.42 656 HIS C N 1
ATOM 1447 C CA . HIS C 2 66 ? 8.104 23.263 31.429 1.00 10.04 656 HIS C CA 1
ATOM 1448 C C . HIS C 2 66 ? 8.914 22.190 30.705 1.00 9.03 656 HIS C C 1
ATOM 1449 O O . HIS C 2 66 ? 9.752 22.517 29.853 1.00 10.06 656 HIS C O 1
ATOM 1456 N N . PRO C 2 67 ? 8.732 20.913 31.067 1.00 9.27 657 PRO C N 1
ATOM 1457 C CA . PRO C 2 67 ? 9.491 19.854 30.407 1.00 9.94 657 PRO C CA 1
ATOM 1458 C C . PRO C 2 67 ? 9.405 19.841 28.891 1.00 12.07 657 PRO C C 1
ATOM 1459 O O . PRO C 2 67 ? 8.340 20.074 28.309 1.00 10.10 657 PRO C O 1
ATOM 1463 N N . TYR C 2 68 ? 10.551 19.588 28.269 1.00 10.07 658 TYR C N 1
ATOM 1464 C CA . TYR C 2 68 ? 10.629 19.460 26.828 1.00 12.05 658 TYR C CA 1
ATOM 1465 C C . TYR C 2 68 ? 10.070 18.060 26.541 1.00 13.06 658 TYR C C 1
ATOM 1466 O O . TYR C 2 68 ? 10.627 17.055 26.972 1.00 12.79 658 TYR C O 1
ATOM 1475 N N . VAL C 2 69 ? 8.919 17.988 25.889 1.00 16.06 659 VAL C N 1
ATOM 1476 C CA . VAL C 2 69 ? 8.332 16.690 25.586 1.00 21.88 659 VAL C CA 1
ATOM 1477 C C . VAL C 2 69 ? 8.364 16.375 24.096 1.00 23.84 659 VAL C C 1
ATOM 1478 O O . VAL C 2 69 ? 8.002 17.274 23.304 1.00 27.57 659 VAL C O 1
#

Radius of gyration: 18.77 Å; Cα contacts (8 Å, |Δi|>4): 458; chains: 3; bounding box: 31×53×41 Å

Solvent-accessible surface area: 9874 Å² total; per-residue (Å²): 132,86,113,5,55,4,64,36,74,8,57,67,40,104,161,44,40,4,8,4,117,167,32,48,116,0,60,11,88,68,89,95,62,112,63,54,42,73,0,27,14,103,87,106,75,7,68,0,0,62,51,4,6,53,90,115,112,112,5,11,0,0,33,77,22,109,35,176,112,146,45,58,4,27,2,104,86,25,30,116,0,78,17,95,65,82,98,62,99,94,94,26,71,0,31,15,12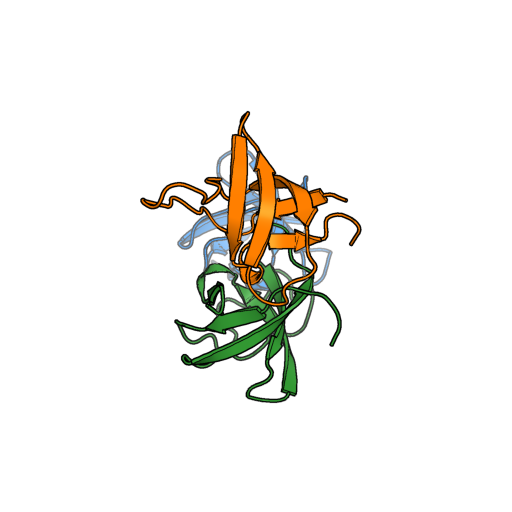4,86,126,72,5,68,0,10,20,20,37,0,4,22,64,128,148,91,68,163,12,0,74,0,60,2,100,74,75,2,103,6,119,29,28,7,4,4,66,100,15,94,88,1,122,0,46,70,47,14,38,0,35,1,36,112,19,87,6,102,32,55,22,0,24,0,71,0,63,61,58,110,104,64,1,41,0,9,10,99,34,2,68,10,104,134

GO terms:
  GO:0005515 protein binding (F, IPI)
  GO:0005091 guanyl-nucleotide exchange factor adaptor activity (F, IDA)
  GO:0042110 T cell activation (P, IDA)
  GO:0042267 natural killer cell mediated cytotoxicity (P, IDA)
  GO:0030674 protein-macromolecule adaptor activity (F, IDA)
  GO:0045953 negative regulation of natural killer cell mediated cytotoxicity (P, IDA)
  GO:0035022 positive regulation of Rac protein signal transduction (P, IC)
  GO:0005829 cytosol (C, TAS)
  GO:0005634 nucleus (C, IDA)
  GO:0005737 cytoplasm (C, IDA)
  GO:0005768 endosome (C, IDA)
  GO:0017124 SH3 domain binding (F, IDA)
  GO:0005634 nucleus (C, EXP)
  GO:0005737 cytoplasm (C, EXP)
  GO:0005168 neurotrophin TRKA receptor binding (F, IPI)
  GO:0046875 ephrin receptor binding (F, IPI)
  GO:0005886 plasma membrane (C, TAS)
  GO:0042802 identical protein binding (F, IPI)
  GO:0070436 Grb2-EGFR complex (C, IDA)
  GO:0042770 signal transduction in response to DNA damage (P, IMP)

Sequence (182 aa):
STYVQALFDFDPQEDGELGFRRGDFIH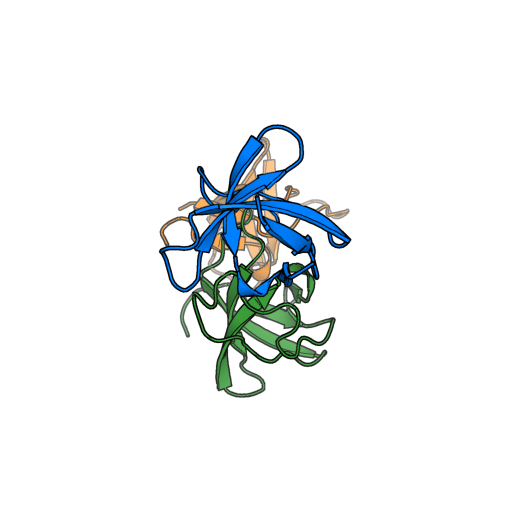VMDNSDPNWWKGACHGQTGMFPRNYVTPVTYVQALFDFDPQEDGELGFRRGDFIHVMDNSDPNWWKGACHGQTGMFPRNYVTPVNRGSHMPKMEVFQEYYGIPPPPGAFGPFLRLNPGDIVELTKAEAEHNWWEGRNTATNEVGWFPCNRVHPYV

B-factor: mean 19.1, std 11.03, range [3.99, 59.49]

Foldseek 3Di:
DWKKFFQAFADDPDPQADTDHHGFIWAFDACPDPFWTWIDGPHDIGTYGPVRIGTD/DKWFFQAFDDDPDDQADGDHHGFIWAWDACPDVFWTWTDDDHDIHIDGPVRIGDPVD/DDPAFKKFFQAWDDQVVHDVPCPKHADTDDGGWIWGWDADDPPDQKTWTQGPVVRDTIIDGPVRIDGDD

CATH classification: 2.30.30.40

InterPro domains:
  IPR000980 SH2 domain [PF00017] (60-135)
  IPR000980 SH2 domain [PS50001] (60-152)
  IPR000980 SH2 domain [SM00252] (58-141)
  IPR001452 SH3 domain [PF00018] (4-50)
  IPR001452 SH3 domain [PF00018] (162-206)
  IPR001452 SH3 domain [PR00452] (1-11)
  IPR001452 SH3 domain [PR00452] (15-30)
  IPR001452 SH3 domain [PR00452] (190-199)
  IPR001452 SH3 domain [PR00452] (201-213)
  IPR001452 SH3 domain [PS50002] (1-58)
  IPR001452 SH3 domain [PS50002] (156-215)
  IPR001452 SH3 domain [SM00326] (1-57)
  IPR001452 SH3 domain [SM00326] (159-214)
  IPR035641 GRB2, N-terminal SH3 domain [cd11946] (1-56)
  IPR035643 GRB2, C-terminal SH3 domain [cd11949] (160-212)
  IPR036028 SH3-like domain superfamily [SSF50044] (2-77)
  IPR036028 SH3-like domain superfamily [SSF50044] (154-198)
  IPR036860 SH2 domain superfamily [G3DSA:3.30.505.10] (51-164)
  IPR036860 SH2 domain superfamily [SSF55550] (55-210)
  IPR043539 Grb2-like [PTHR46037] (1-215)

Organism: Homo sapiens (NCBI:txid9606)

Secondary structure (DSSP, 8-state):
-EEEEESS-B---STTB--B-TT-EEEEEE--SSSEEEEEETTEEEEEEGGGEEE-/-EEEESS-B---STTBPPB-TT-EEEEEE--SSSEEEEEETTEEEEEEGGGEEES--/--S--EEEE-S-BSSSSPPGGG-S-B--B-TT-EEEEEE--TT-SEEEEEETTTTEEEEEEGGGEEE--

Nearest PDB structures (foldseek):
  1gcq-assembly1_B  TM=1.018E+00  e=1.639E-10  Homo sapiens
  2vvk-assembly1_A  TM=9.797E-01  e=4.143E-09  Homo sapiens
  1gcq-assembly1_A  TM=9.817E-01  e=4.394E-09  Homo sapiens
  2f2w-assembly1_A  TM=9.570E-01  e=1.084E-05  Gallus gallus
  2f2x-assembly1_A  TM=9.654E-01  e=1.634E-05  Gallus gallus